Protein AF-A0A7Z9G2H7-F1 (afdb_monomer)

Radius of gyration: 21.33 Å; Cα contacts (8 Å, |Δi|>4): 552; chains: 1; bounding box: 51×28×60 Å

Nearest PDB structures (foldseek):
  6g41-assembly1_B  TM=4.519E-01  e=4.629E-08  Cafeteriavirus-dependent mavirus
  6g41-assembly1_A  TM=4.506E-01  e=2.848E-07  Cafeteriavirus-dependent mavirus
  6g41-assembly2_H  TM=4.349E-01  e=1.761E-07  Cafeteriavirus-dependent mavirus
  7sqc-assembly1_Q1  TM=2.997E-01  e=3.789E+00  Chlamydomonas reinhardtii
  4qs4-assembly1_A  TM=1.261E-01  e=4.448E+00  Escherichia coli

pLDDT: mean 92.7, std 4.23, range [74.81, 98.0]

Structure (mmCIF, N/CA/C/O backbone):
data_AF-A0A7Z9G2H7-F1
#
_entry.id   AF-A0A7Z9G2H7-F1
#
loop_
_atom_site.group_PDB
_atom_site.id
_atom_site.type_symbol
_atom_site.label_atom_id
_atom_site.label_alt_id
_atom_site.label_comp_id
_atom_site.label_asym_id
_atom_site.label_entity_id
_atom_site.label_seq_id
_atom_site.pdbx_PDB_ins_code
_atom_site.Cartn_x
_atom_site.Cartn_y
_atom_site.Cartn_z
_atom_site.occupancy
_atom_site.B_iso_or_equiv
_atom_site.auth_seq_id
_atom_site.auth_comp_id
_atom_site.auth_asym_id
_atom_site.auth_atom_id
_atom_site.pdbx_PDB_model_num
ATOM 1 N N . MET A 1 1 ? 5.950 4.905 -28.216 1.00 88.75 1 MET A N 1
ATOM 2 C CA . MET A 1 1 ? 4.837 3.992 -27.885 1.00 88.75 1 MET A CA 1
ATOM 3 C C . MET A 1 1 ? 4.475 4.142 -26.411 1.00 88.75 1 MET A C 1
ATOM 5 O O . MET A 1 1 ? 5.367 4.398 -25.611 1.00 88.75 1 MET A O 1
ATOM 9 N N . ILE A 1 2 ? 3.197 4.000 -26.052 1.00 92.31 2 ILE A N 1
ATOM 10 C CA . ILE A 1 2 ? 2.764 3.869 -24.652 1.00 92.31 2 ILE A CA 1
ATOM 11 C C . ILE A 1 2 ? 2.456 2.397 -24.381 1.00 92.31 2 ILE A C 1
ATOM 13 O O . ILE A 1 2 ? 1.722 1.778 -25.146 1.00 92.31 2 ILE A O 1
ATOM 17 N N . LEU A 1 3 ? 3.020 1.853 -23.307 1.00 91.88 3 LEU A N 1
ATOM 18 C CA . LEU A 1 3 ? 2.791 0.498 -22.824 1.00 91.88 3 LEU A CA 1
ATOM 19 C C . LEU A 1 3 ? 2.136 0.580 -21.443 1.00 91.88 3 LEU A C 1
ATOM 21 O O . LEU A 1 3 ? 2.762 1.034 -20.488 1.00 91.88 3 LEU A O 1
ATOM 25 N N . LYS A 1 4 ? 0.886 0.126 -21.328 1.00 94.62 4 LYS A N 1
ATOM 26 C CA . LYS A 1 4 ? 0.226 -0.054 -20.030 1.00 94.62 4 LYS A CA 1
ATOM 27 C C . LYS A 1 4 ? 0.344 -1.512 -19.610 1.00 94.62 4 LYS A C 1
ATOM 29 O O . LYS A 1 4 ? -0.289 -2.386 -20.198 1.00 94.62 4 LYS A O 1
ATOM 34 N N . VAL A 1 5 ? 1.147 -1.762 -18.588 1.00 93.62 5 VAL A N 1
ATOM 35 C CA . VAL A 1 5 ? 1.253 -3.067 -17.937 1.00 93.62 5 VAL A CA 1
ATOM 36 C C . VAL A 1 5 ? 0.127 -3.162 -16.923 1.00 93.62 5 VAL A C 1
ATOM 38 O O . VAL A 1 5 ? 0.042 -2.300 -16.059 1.00 93.62 5 VAL A O 1
ATOM 41 N N . SER A 1 6 ? -0.748 -4.161 -17.023 1.00 94.62 6 SER A N 1
ATOM 42 C CA . SER A 1 6 ? -1.817 -4.375 -16.042 1.00 94.62 6 SER A CA 1
ATOM 43 C C . SER A 1 6 ? -2.016 -5.857 -15.770 1.00 94.62 6 SER A C 1
ATOM 45 O O . SER A 1 6 ? -2.077 -6.660 -16.705 1.00 94.62 6 SER A O 1
ATOM 47 N N . LYS A 1 7 ? -2.077 -6.206 -14.485 1.00 93.88 7 LYS A N 1
ATOM 48 C CA . LYS A 1 7 ? -2.197 -7.576 -13.985 1.00 93.88 7 LYS A CA 1
ATOM 49 C C . LYS A 1 7 ? -3.079 -7.609 -12.743 1.00 93.88 7 LYS A C 1
ATOM 51 O O . LYS A 1 7 ? -3.224 -6.593 -12.063 1.00 93.88 7 LYS A O 1
ATOM 56 N N . SER A 1 8 ? -3.673 -8.768 -12.479 1.00 92.56 8 SER A N 1
ATOM 57 C CA . SER A 1 8 ? -4.261 -9.059 -11.171 1.00 92.56 8 SER A CA 1
ATOM 58 C C . SER A 1 8 ? -3.193 -9.571 -10.202 1.00 92.56 8 SER A C 1
ATOM 60 O O . SER A 1 8 ? -2.164 -10.080 -10.653 1.00 92.56 8 SER A O 1
ATOM 62 N N . GLY A 1 9 ? -3.435 -9.491 -8.892 1.00 88.19 9 GLY A N 1
ATOM 63 C CA . GLY A 1 9 ? -2.545 -10.113 -7.906 1.00 88.19 9 GLY A CA 1
ATOM 64 C C . GLY A 1 9 ? -2.425 -11.628 -8.082 1.00 88.19 9 GLY A C 1
ATOM 65 O O . GLY A 1 9 ? -1.342 -12.190 -7.906 1.00 88.19 9 GLY A O 1
ATOM 66 N N . ALA A 1 10 ? -3.491 -12.290 -8.543 1.00 89.94 10 ALA A N 1
ATOM 67 C CA . ALA A 1 10 ? -3.459 -13.711 -8.892 1.00 89.94 10 ALA A CA 1
ATOM 68 C C . ALA A 1 10 ? -2.432 -14.027 -9.997 1.00 89.94 10 ALA A C 1
ATOM 70 O O . ALA A 1 10 ? -1.728 -15.034 -9.918 1.00 89.94 10 ALA A O 1
ATOM 71 N N . ASP A 1 11 ? -2.291 -13.149 -10.996 1.00 89.44 11 ASP A N 1
ATOM 72 C CA . ASP A 1 11 ? -1.347 -13.338 -12.108 1.00 89.44 11 ASP A CA 1
ATOM 73 C C . ASP A 1 11 ? 0.121 -13.188 -11.682 1.00 89.44 11 ASP A C 1
ATOM 75 O O . ASP A 1 11 ? 1.031 -13.569 -12.425 1.00 89.44 11 ASP A O 1
ATOM 79 N N . THR A 1 12 ? 0.370 -12.562 -10.532 1.00 89.62 12 THR A N 1
ATOM 80 C CA . THR A 1 12 ? 1.698 -12.075 -10.137 1.00 89.62 12 THR A CA 1
ATOM 81 C C . THR A 1 12 ? 2.156 -12.591 -8.777 1.00 89.62 12 THR A C 1
ATOM 83 O O . THR A 1 12 ? 3.198 -12.165 -8.273 1.00 89.62 12 THR A O 1
ATOM 86 N N . GLY A 1 13 ? 1.422 -13.549 -8.200 1.00 88.88 13 GLY A N 1
ATOM 87 C CA . GLY A 1 13 ? 1.743 -14.151 -6.904 1.00 88.88 13 GLY A CA 1
ATOM 88 C C . GLY A 1 13 ? 1.618 -13.153 -5.755 1.00 88.88 13 GLY A C 1
ATOM 89 O O . GLY A 1 13 ? 2.484 -13.113 -4.886 1.00 88.88 13 GLY A O 1
ATOM 90 N N . PHE A 1 14 ? 0.571 -12.330 -5.800 1.00 90.50 14 PHE A N 1
ATOM 91 C CA . PHE A 1 14 ? 0.221 -11.299 -4.819 1.00 90.50 14 PHE A CA 1
ATOM 92 C C . PHE A 1 14 ? 1.197 -10.120 -4.717 1.00 90.50 14 PHE A C 1
ATOM 94 O O . PHE A 1 14 ? 1.202 -9.374 -3.739 1.00 90.50 14 PHE A O 1
ATOM 101 N N . MET A 1 15 ? 2.042 -9.939 -5.734 1.00 92.75 15 MET A N 1
ATOM 102 C CA . MET A 1 15 ? 3.052 -8.881 -5.789 1.00 92.75 15 MET A CA 1
ATOM 103 C C . MET A 1 15 ? 2.852 -8.008 -7.023 1.00 92.75 15 MET A C 1
ATOM 105 O O . MET A 1 15 ? 2.601 -8.523 -8.111 1.00 92.75 15 MET A O 1
ATOM 109 N N . CYS A 1 16 ? 3.045 -6.698 -6.898 1.00 94.44 16 CYS A N 1
ATOM 110 C CA . CYS A 1 16 ? 2.995 -5.748 -8.012 1.00 94.44 16 CYS A CA 1
ATOM 111 C C . CYS A 1 16 ? 4.258 -5.844 -8.889 1.00 94.44 16 CYS A C 1
ATOM 113 O O . CYS A 1 16 ? 5.024 -4.890 -9.029 1.00 94.44 16 CYS A O 1
ATOM 115 N N . ARG A 1 17 ? 4.513 -7.026 -9.462 1.00 95.31 17 ARG A N 1
ATOM 116 C CA . ARG A 1 17 ? 5.619 -7.284 -10.387 1.00 95.31 17 ARG A CA 1
ATOM 117 C C . ARG A 1 17 ? 5.197 -8.173 -11.535 1.00 95.31 17 ARG A C 1
ATOM 119 O O . ARG A 1 17 ? 4.405 -9.096 -11.375 1.00 95.31 17 ARG A O 1
ATOM 126 N N . THR A 1 18 ? 5.765 -7.949 -12.706 1.00 95.62 18 THR A N 1
ATOM 127 C CA . THR A 1 18 ? 5.544 -8.836 -13.843 1.00 95.62 18 THR A CA 1
ATOM 128 C C . THR A 1 18 ? 6.657 -8.704 -14.869 1.00 95.62 18 THR A C 1
ATOM 130 O O . THR A 1 18 ? 7.565 -7.887 -14.747 1.00 95.62 18 THR A O 1
ATOM 133 N N . THR A 1 19 ? 6.597 -9.549 -15.886 1.00 94.31 19 THR A N 1
ATOM 134 C CA . THR A 1 19 ? 7.512 -9.532 -17.022 1.00 94.31 19 THR A CA 1
ATOM 135 C C . THR A 1 19 ? 6.732 -9.111 -18.256 1.00 94.31 19 THR A C 1
ATOM 137 O O . THR A 1 19 ? 5.647 -9.642 -18.499 1.00 94.31 19 THR A O 1
ATOM 140 N N . VAL A 1 20 ? 7.264 -8.165 -19.029 1.00 93.00 20 VAL A N 1
ATOM 141 C CA . VAL A 1 20 ? 6.603 -7.667 -20.240 1.00 93.00 20 VAL A CA 1
ATOM 142 C C . VAL A 1 20 ? 7.541 -7.686 -21.442 1.00 93.00 20 VAL A C 1
ATOM 144 O O . VAL A 1 20 ? 8.705 -7.297 -21.319 1.00 93.00 20 VAL A O 1
ATOM 147 N N . PRO A 1 21 ? 7.059 -8.137 -22.613 1.00 92.12 21 PRO A N 1
ATOM 148 C CA . PRO A 1 21 ? 7.808 -7.999 -23.849 1.00 92.12 21 PRO A CA 1
ATOM 149 C C . PRO A 1 21 ? 7.860 -6.525 -24.257 1.00 92.12 21 PRO A C 1
ATOM 151 O O . PRO A 1 21 ? 6.887 -5.784 -24.088 1.00 92.12 21 PRO A O 1
ATOM 154 N N . VAL A 1 22 ? 8.986 -6.114 -24.831 1.00 91.12 22 VAL A N 1
ATOM 155 C CA . VAL A 1 22 ? 9.150 -4.787 -25.436 1.00 91.12 22 VAL A CA 1
ATOM 156 C C . VAL A 1 22 ? 9.472 -4.939 -26.923 1.00 91.12 22 VAL A C 1
ATOM 158 O O . VAL A 1 22 ? 10.084 -5.936 -27.313 1.00 91.12 22 VAL A O 1
ATOM 161 N N . PRO A 1 23 ? 9.048 -3.998 -27.785 1.00 88.06 23 PRO A N 1
ATOM 162 C CA . PRO A 1 23 ? 9.372 -4.054 -29.203 1.00 88.06 23 PRO A CA 1
ATOM 163 C C . PRO A 1 23 ? 10.881 -4.115 -29.438 1.00 88.06 23 PRO A C 1
ATOM 165 O O . PRO A 1 23 ? 11.656 -3.423 -28.773 1.00 88.06 23 PRO A O 1
ATOM 168 N N . PHE A 1 24 ? 11.292 -4.913 -30.421 1.00 84.75 24 PHE A N 1
ATOM 169 C CA . PHE A 1 24 ? 12.687 -4.967 -30.838 1.00 84.75 24 PHE A CA 1
ATOM 170 C C . PHE A 1 24 ? 13.182 -3.580 -31.272 1.00 84.75 24 PHE A C 1
ATOM 172 O O . PHE A 1 24 ? 12.466 -2.851 -31.959 1.00 84.75 24 PHE A O 1
ATOM 179 N N . GLY A 1 25 ? 14.407 -3.231 -30.876 1.00 83.88 25 GLY A N 1
ATOM 180 C CA . GLY A 1 25 ? 15.004 -1.927 -31.174 1.00 83.88 25 GLY A CA 1
ATOM 181 C C . GLY A 1 25 ? 14.495 -0.780 -30.299 1.00 83.88 25 GLY A C 1
ATOM 182 O O . GLY A 1 25 ? 14.774 0.372 -30.610 1.00 83.88 25 GLY A O 1
ATOM 183 N N . SER A 1 26 ? 13.770 -1.068 -29.210 1.00 91.31 26 SER A N 1
ATOM 184 C CA . SER A 1 26 ? 13.424 -0.040 -28.224 1.00 91.31 26 SER A CA 1
ATOM 185 C C . SER A 1 26 ? 14.696 0.643 -27.700 1.00 91.31 26 SER A C 1
ATOM 187 O O . SER A 1 26 ? 15.642 -0.030 -27.298 1.00 91.31 26 SER A O 1
ATOM 189 N N . LEU A 1 27 ? 14.709 1.975 -27.674 1.00 91.69 27 LEU A N 1
ATOM 190 C CA . LEU A 1 27 ? 15.827 2.806 -27.218 1.00 91.69 27 LEU A CA 1
ATOM 191 C C . LEU A 1 27 ? 15.831 3.044 -25.710 1.00 91.69 27 LEU A C 1
ATOM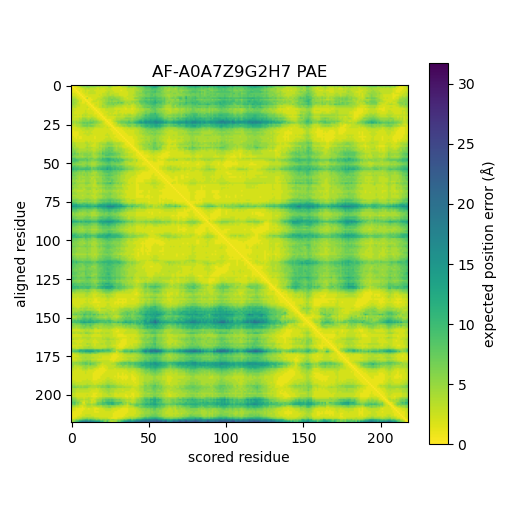 193 O O . LEU A 1 27 ? 16.854 3.442 -25.158 1.00 91.69 27 LEU A O 1
ATOM 197 N N . GLY A 1 28 ? 14.690 2.881 -25.044 1.00 93.25 28 GLY A N 1
ATOM 198 C CA . GLY A 1 28 ? 14.583 3.186 -23.624 1.00 93.25 28 GLY A CA 1
ATOM 199 C C . GLY A 1 28 ? 13.161 3.215 -23.093 1.00 93.25 28 GLY A C 1
ATOM 200 O O . GLY A 1 28 ? 12.189 2.965 -23.816 1.00 93.25 28 GLY A O 1
ATOM 201 N N . VAL A 1 29 ? 13.060 3.558 -21.814 1.00 94.94 29 VAL A N 1
ATOM 202 C CA . VAL A 1 29 ? 11.826 3.555 -21.030 1.00 94.94 29 VAL A CA 1
ATOM 203 C C . VAL A 1 29 ? 11.714 4.818 -20.178 1.00 94.94 29 VAL A C 1
ATOM 205 O O . VAL A 1 29 ? 12.706 5.393 -19.739 1.00 94.94 29 VAL A O 1
ATOM 208 N N . GLN A 1 30 ? 10.483 5.257 -19.947 1.00 95.38 30 GLN A N 1
ATOM 209 C CA . GLN A 1 30 ? 10.142 6.347 -19.037 1.00 95.38 30 GLN A CA 1
ATOM 210 C C . GLN A 1 30 ? 8.885 5.966 -18.257 1.00 95.38 30 GLN A C 1
ATOM 212 O O . GLN A 1 30 ? 7.898 5.524 -18.859 1.00 95.38 30 GLN A O 1
ATOM 217 N N . LEU A 1 31 ? 8.900 6.171 -16.938 1.00 96.81 31 LEU A N 1
ATOM 218 C CA . LEU A 1 31 ? 7.704 6.031 -16.113 1.00 96.81 31 LEU A CA 1
ATOM 219 C C . LEU A 1 31 ? 6.759 7.213 -16.350 1.00 96.81 31 LEU A C 1
ATOM 221 O O . LEU A 1 31 ? 7.159 8.378 -16.267 1.00 96.81 31 LEU A O 1
ATOM 225 N N . LEU A 1 32 ? 5.489 6.909 -16.625 1.00 96.94 32 LEU A N 1
ATOM 226 C CA . LEU A 1 32 ? 4.432 7.914 -16.731 1.00 96.94 32 LEU A CA 1
ATOM 227 C C . LEU A 1 32 ? 3.541 7.926 -15.493 1.00 96.94 32 LEU A C 1
ATOM 229 O O . LEU A 1 32 ? 3.304 8.992 -14.928 1.00 96.94 32 LEU A O 1
ATOM 233 N N . SER A 1 33 ? 3.038 6.764 -15.077 1.00 97.50 33 SER A N 1
ATOM 234 C CA . SER A 1 33 ? 2.122 6.658 -13.940 1.00 97.50 33 SER A CA 1
ATOM 235 C C . SER A 1 33 ? 2.031 5.245 -13.380 1.00 97.50 33 SER A C 1
ATOM 237 O O . SER A 1 33 ? 2.376 4.272 -14.057 1.00 97.50 33 SER A O 1
ATOM 239 N N . ILE A 1 34 ? 1.492 5.145 -12.166 1.00 97.88 34 ILE A N 1
ATOM 240 C CA . ILE A 1 34 ? 1.039 3.890 -11.565 1.00 97.88 34 ILE A CA 1
ATOM 241 C C . ILE A 1 34 ? -0.422 4.006 -11.121 1.00 97.88 34 ILE A C 1
ATOM 243 O O . ILE A 1 34 ? -0.929 5.102 -10.862 1.00 97.88 34 ILE A O 1
ATOM 247 N N . ASP A 1 35 ? -1.079 2.859 -11.022 1.00 97.19 35 ASP A N 1
ATOM 248 C CA . ASP A 1 35 ? -2.395 2.691 -10.408 1.00 97.19 35 ASP A CA 1
ATOM 249 C C . ASP A 1 35 ? -2.392 1.356 -9.659 1.00 97.19 35 ASP A C 1
ATOM 251 O O . ASP A 1 35 ? -2.501 0.296 -10.276 1.00 97.19 35 ASP A O 1
ATOM 255 N N . LEU A 1 36 ? -2.151 1.416 -8.352 1.00 95.81 36 LEU A N 1
ATOM 256 C CA . LEU A 1 36 ? -2.112 0.288 -7.424 1.00 95.81 36 LEU A CA 1
ATOM 257 C C . LEU A 1 36 ? -3.369 0.296 -6.539 1.00 95.81 36 LEU A C 1
ATOM 259 O O . LEU A 1 36 ? -3.971 1.361 -6.344 1.00 95.81 36 LEU A O 1
ATOM 263 N N . PRO A 1 37 ? -3.764 -0.846 -5.955 1.00 93.25 37 PRO A N 1
ATOM 264 C CA . PRO A 1 37 ? -4.808 -0.846 -4.937 1.00 93.25 37 PRO A CA 1
ATOM 265 C C . PRO A 1 37 ? -4.363 -0.049 -3.692 1.00 93.25 37 PRO A C 1
ATOM 267 O O . PRO A 1 37 ? -3.174 0.190 -3.471 1.00 93.25 37 PRO A O 1
ATOM 270 N N . SER A 1 38 ? -5.317 0.435 -2.892 1.00 88.75 38 SER A N 1
ATOM 271 C CA . SER A 1 38 ? -5.028 1.273 -1.710 1.00 88.75 38 SER A CA 1
ATOM 272 C C . SER A 1 38 ? -4.232 0.534 -0.634 1.00 88.75 38 SER A C 1
ATOM 274 O O . SER A 1 38 ? -3.483 1.170 0.102 1.00 88.75 38 SER A O 1
ATOM 276 N N . ASN A 1 39 ? -4.362 -0.791 -0.594 1.00 89.94 39 ASN A N 1
ATOM 277 C CA . ASN A 1 39 ? -3.690 -1.722 0.310 1.00 89.94 39 ASN A CA 1
ATOM 278 C C . ASN A 1 39 ? -2.347 -2.254 -0.235 1.00 89.94 39 ASN A C 1
ATOM 280 O O . ASN A 1 39 ? -1.806 -3.232 0.280 1.00 89.94 39 ASN A O 1
ATOM 284 N N . ALA A 1 40 ? -1.801 -1.641 -1.294 1.00 92.81 40 ALA A N 1
ATOM 285 C CA . ALA A 1 40 ? -0.569 -2.110 -1.930 1.00 92.81 40 ALA A CA 1
ATOM 286 C C . ALA A 1 40 ? 0.697 -1.903 -1.080 1.00 92.81 40 ALA A C 1
ATOM 288 O O . ALA A 1 40 ? 1.740 -2.483 -1.379 1.00 92.81 40 ALA A O 1
ATOM 289 N N . GLY A 1 41 ? 0.636 -1.041 -0.066 1.00 91.50 41 GLY A N 1
ATOM 290 C CA . GLY A 1 41 ? 1.731 -0.773 0.864 1.00 91.50 41 GLY A CA 1
ATOM 291 C C . GLY A 1 41 ? 1.357 -1.123 2.301 1.00 91.50 41 GLY A C 1
ATOM 292 O O . GLY A 1 41 ? 0.256 -1.577 2.581 1.00 91.50 41 GLY A O 1
ATOM 293 N N . THR A 1 42 ? 2.271 -0.883 3.240 1.00 90.69 42 THR A N 1
ATOM 294 C CA . THR A 1 42 ? 1.955 -0.962 4.675 1.00 90.69 42 THR A CA 1
ATOM 295 C C . THR A 1 42 ? 1.260 0.317 5.139 1.00 90.69 42 THR A C 1
ATOM 297 O O . THR A 1 42 ? 1.723 1.407 4.806 1.00 90.69 42 THR A O 1
ATOM 300 N N . TYR A 1 43 ? 0.217 0.203 5.967 1.00 91.50 43 TYR A N 1
ATOM 301 C CA . TYR A 1 43 ? -0.466 1.356 6.563 1.00 91.50 43 TYR A CA 1
ATOM 302 C C . TYR A 1 43 ? -0.386 1.387 8.092 1.00 91.50 43 TYR A C 1
ATOM 304 O O . TYR A 1 43 ? 0.104 2.364 8.659 1.00 91.50 43 TYR A O 1
ATOM 312 N N . SER A 1 44 ? -0.809 0.323 8.777 1.00 92.06 44 SER A N 1
ATOM 313 C CA . SER A 1 44 ? -0.723 0.236 10.241 1.00 92.06 44 SER A CA 1
ATOM 314 C C . SER A 1 44 ? 0.186 -0.911 10.680 1.00 92.06 44 SER A C 1
ATOM 316 O O . SER A 1 44 ? 0.243 -1.943 10.003 1.00 92.06 44 SER A O 1
ATOM 318 N N . PRO A 1 45 ? 0.887 -0.781 11.821 1.00 91.69 45 PRO A N 1
ATOM 319 C CA . PRO A 1 45 ? 1.568 -1.918 12.424 1.00 91.69 45 PRO A CA 1
ATOM 320 C C . PRO A 1 45 ? 0.545 -2.937 12.950 1.00 91.69 45 PRO A C 1
ATOM 322 O O . PRO A 1 45 ? -0.661 -2.680 12.984 1.00 91.69 45 PRO A O 1
ATOM 325 N N . ALA A 1 46 ? 1.040 -4.097 13.380 1.00 94.50 46 ALA A N 1
ATOM 326 C CA . ALA A 1 46 ? 0.246 -5.005 14.193 1.00 94.50 46 ALA A CA 1
ATOM 327 C C . ALA A 1 46 ? 0.139 -4.465 15.628 1.00 94.50 46 ALA A C 1
ATOM 329 O O . ALA A 1 46 ? 1.111 -3.943 16.173 1.00 94.50 46 ALA A O 1
ATOM 330 N N . PHE A 1 47 ? -1.021 -4.652 16.248 1.00 96.12 47 PHE A N 1
ATOM 331 C CA . PHE A 1 47 ? -1.296 -4.286 17.632 1.00 96.12 47 PHE A CA 1
ATOM 332 C C . PHE A 1 47 ? -1.614 -5.551 18.434 1.00 96.12 47 PHE A C 1
ATOM 334 O O . PHE A 1 47 ? -2.643 -6.205 18.239 1.00 96.12 47 PHE A O 1
ATOM 341 N N . SER A 1 48 ? -0.724 -5.912 19.352 1.00 94.81 48 SER A N 1
ATOM 342 C CA . SER A 1 48 ? -0.925 -7.024 20.282 1.00 94.81 48 SER A CA 1
ATOM 343 C C . SER A 1 48 ? -1.929 -6.646 21.372 1.00 94.81 48 SER A C 1
ATOM 345 O O . SER A 1 48 ? -1.776 -5.610 22.013 1.00 94.81 48 SER A O 1
ATOM 347 N N . GLY A 1 49 ? -2.949 -7.486 21.587 1.00 93.56 49 GLY A N 1
ATOM 348 C CA . GLY A 1 49 ? -3.995 -7.239 22.590 1.00 93.56 49 GLY A CA 1
ATOM 349 C C . GLY A 1 49 ? -4.697 -5.890 22.422 1.00 93.56 49 GLY A C 1
ATOM 350 O O . GLY A 1 49 ? -4.964 -5.202 23.402 1.00 93.56 49 GLY A O 1
ATOM 351 N N . ALA A 1 50 ? -4.929 -5.500 21.170 1.00 96.06 50 ALA A N 1
ATOM 352 C CA . ALA A 1 50 ? -5.376 -4.174 20.770 1.00 96.06 50 ALA A CA 1
ATOM 353 C C . ALA A 1 50 ? -6.742 -3.785 21.341 1.00 96.06 50 ALA A C 1
ATOM 355 O O . ALA A 1 50 ? -6.956 -2.625 21.683 1.00 96.06 50 ALA A O 1
ATOM 356 N N . VAL A 1 51 ? -7.658 -4.750 21.419 1.00 97.06 51 VAL A N 1
ATOM 357 C CA . VAL A 1 51 ? -9.043 -4.546 21.848 1.00 97.06 51 VAL A CA 1
ATOM 358 C C . VAL A 1 51 ? -9.400 -5.637 22.842 1.00 97.06 51 VAL A C 1
ATOM 360 O O . VAL A 1 51 ? -9.297 -6.821 22.531 1.00 97.06 51 VAL A O 1
ATOM 363 N N . THR A 1 52 ? -9.840 -5.248 24.034 1.00 97.38 52 THR A N 1
ATOM 364 C CA . THR A 1 52 ? -10.441 -6.158 25.010 1.00 97.38 52 THR A CA 1
ATOM 365 C C . THR A 1 52 ? -11.926 -5.859 25.127 1.00 97.38 52 THR A C 1
ATOM 367 O O . THR A 1 52 ? -12.296 -4.747 25.497 1.00 97.38 52 THR A O 1
ATOM 370 N N . ALA A 1 53 ? -12.773 -6.842 24.834 1.00 96.19 53 ALA A N 1
ATOM 371 C CA . ALA A 1 53 ? -14.226 -6.725 24.915 1.00 96.19 53 ALA A CA 1
ATOM 372 C C . ALA A 1 53 ? -14.821 -8.024 25.467 1.00 96.19 53 ALA A C 1
ATOM 374 O O . ALA A 1 53 ? -14.456 -9.122 25.042 1.00 96.19 53 ALA A O 1
ATOM 375 N N . ASN A 1 54 ? -15.710 -7.909 26.457 1.00 94.69 54 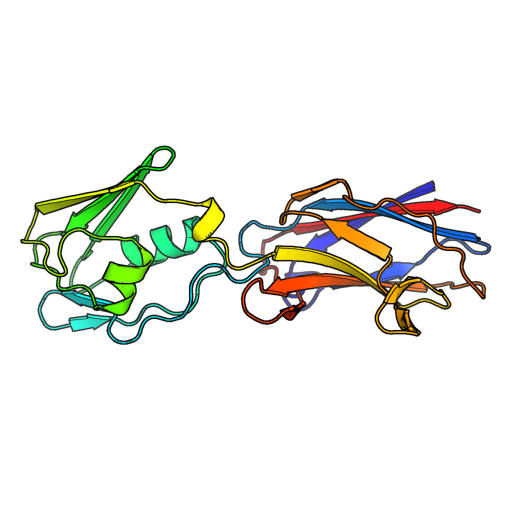ASN A N 1
ATOM 376 C CA . ASN A 1 54 ? -16.330 -9.059 27.129 1.00 94.69 54 ASN A CA 1
ATOM 377 C C . ASN A 1 54 ? -15.319 -10.136 27.599 1.00 94.69 54 ASN A C 1
ATOM 379 O O . ASN A 1 54 ? -15.539 -11.334 27.436 1.00 94.69 54 ASN A O 1
ATOM 383 N N . GLY A 1 55 ? -14.158 -9.710 28.109 1.00 92.06 55 GLY A N 1
ATOM 384 C CA . GLY A 1 55 ? -13.079 -10.607 28.546 1.00 92.06 55 GLY A CA 1
ATOM 385 C C . GLY A 1 55 ? -12.254 -11.255 27.423 1.00 92.06 55 GLY A C 1
ATOM 386 O O . GLY A 1 55 ? -11.263 -11.916 27.722 1.00 92.06 55 GLY A O 1
ATOM 387 N N . ASN A 1 56 ? -12.606 -11.044 26.151 1.00 95.19 56 ASN A N 1
ATOM 388 C CA . ASN A 1 56 ? -11.820 -11.498 25.005 1.00 95.19 56 ASN A CA 1
ATOM 389 C C . ASN A 1 56 ? -10.794 -10.440 24.628 1.00 95.19 56 ASN A C 1
ATOM 391 O O . ASN A 1 56 ? -11.138 -9.269 24.490 1.00 95.19 56 ASN A O 1
ATOM 395 N N . VAL A 1 57 ? -9.554 -10.870 24.424 1.00 96.06 57 VAL A N 1
ATOM 396 C CA . VAL A 1 57 ? -8.444 -10.011 24.012 1.00 96.06 57 VAL A CA 1
ATOM 397 C C . VAL A 1 57 ? -8.135 -10.297 22.548 1.00 96.06 57 VAL A C 1
ATOM 399 O O . VAL A 1 57 ? -7.737 -11.406 22.196 1.00 96.06 57 VAL A O 1
ATOM 402 N N . VAL A 1 58 ? -8.317 -9.295 21.696 1.00 96.50 58 VAL A N 1
ATOM 403 C CA . VAL A 1 58 ? -8.181 -9.398 20.243 1.00 96.50 58 VAL A CA 1
ATOM 404 C C . VAL A 1 58 ? -6.950 -8.624 19.793 1.00 96.50 58 VAL A C 1
ATOM 406 O O . VAL A 1 58 ? -6.775 -7.449 20.117 1.00 96.50 58 VAL A O 1
ATOM 409 N N . ALA A 1 59 ? -6.082 -9.293 19.039 1.00 96.69 59 ALA A N 1
ATOM 410 C CA . ALA A 1 59 ? -4.983 -8.650 18.334 1.00 96.69 59 ALA A CA 1
ATOM 411 C C . ALA A 1 59 ? -5.449 -8.161 16.955 1.00 96.69 59 ALA A C 1
ATOM 413 O O . ALA A 1 59 ? -6.287 -8.794 16.307 1.00 96.69 59 ALA A O 1
ATOM 414 N N . ILE A 1 60 ? -4.871 -7.054 16.497 1.00 96.25 60 ILE A N 1
ATOM 415 C CA . ILE A 1 60 ? -5.078 -6.530 15.145 1.00 96.25 60 ILE A CA 1
ATOM 416 C C . ILE A 1 60 ? -3.783 -6.782 14.364 1.00 96.25 60 ILE A C 1
ATOM 418 O O . ILE A 1 60 ? -2.729 -6.306 14.793 1.00 96.25 60 ILE A O 1
ATOM 422 N N . PRO A 1 61 ? -3.800 -7.544 13.257 1.00 94.62 61 PRO A N 1
ATOM 423 C CA . PRO A 1 61 ? -2.627 -7.702 12.410 1.00 94.62 61 PRO A CA 1
ATOM 424 C C . PRO A 1 61 ? -2.325 -6.391 11.674 1.00 94.62 61 PRO A C 1
ATOM 426 O O . PRO A 1 61 ? -3.165 -5.495 11.614 1.00 94.62 61 PRO A O 1
ATOM 429 N N . ALA A 1 62 ? -1.125 -6.281 11.107 1.00 91.81 62 ALA A N 1
ATOM 430 C CA . ALA A 1 62 ? -0.773 -5.140 10.268 1.00 91.81 62 ALA A CA 1
ATOM 431 C C . ALA A 1 62 ? -1.752 -5.010 9.090 1.00 91.81 62 ALA A C 1
ATOM 433 O O . ALA A 1 62 ? -2.149 -6.020 8.509 1.00 91.81 62 ALA A O 1
ATOM 434 N N . GLN A 1 63 ? -2.122 -3.776 8.748 1.00 93.19 63 GLN A N 1
ATOM 435 C CA . GLN A 1 63 ? -3.102 -3.479 7.698 1.00 93.19 63 GLN A CA 1
ATOM 436 C C . GLN A 1 63 ? -2.454 -2.719 6.544 1.00 93.19 63 GLN A C 1
ATOM 438 O O . GLN A 1 63 ? -1.509 -1.946 6.750 1.00 93.19 63 GLN A O 1
ATOM 443 N N . GLY A 1 64 ? -2.969 -2.943 5.333 1.00 89.50 64 GLY A N 1
ATOM 444 C CA . GLY A 1 64 ? -2.470 -2.324 4.104 1.00 89.50 64 GLY A CA 1
ATOM 445 C C . GLY A 1 64 ? -3.062 -0.943 3.819 1.00 89.50 64 GLY A C 1
ATOM 446 O O . GLY A 1 64 ? -2.444 -0.139 3.123 1.00 89.50 64 GLY A O 1
ATOM 447 N N . SER A 1 65 ? -4.230 -0.633 4.384 1.00 90.38 65 SER A N 1
ATOM 448 C CA . SER A 1 65 ? -4.908 0.656 4.226 1.00 90.38 65 SER A CA 1
ATOM 449 C C . SER A 1 65 ? -5.698 1.059 5.479 1.00 90.38 65 SER A C 1
ATOM 451 O O . SER A 1 65 ? -5.849 0.274 6.419 1.00 90.38 65 SER A O 1
ATOM 453 N N . LEU A 1 66 ? -6.182 2.308 5.513 1.00 91.56 66 LEU A N 1
ATOM 454 C CA . LEU A 1 66 ? -7.076 2.771 6.580 1.00 91.56 66 LEU A CA 1
ATOM 455 C C . LEU A 1 66 ? -8.426 2.059 6.492 1.00 91.56 66 LEU A C 1
ATOM 457 O O . LEU A 1 66 ? -9.014 1.726 7.515 1.00 91.56 66 LEU A O 1
ATOM 461 N N . GLU A 1 67 ? -8.893 1.831 5.271 1.00 91.25 67 GLU A N 1
ATOM 462 C CA . GLU A 1 67 ? -10.137 1.142 4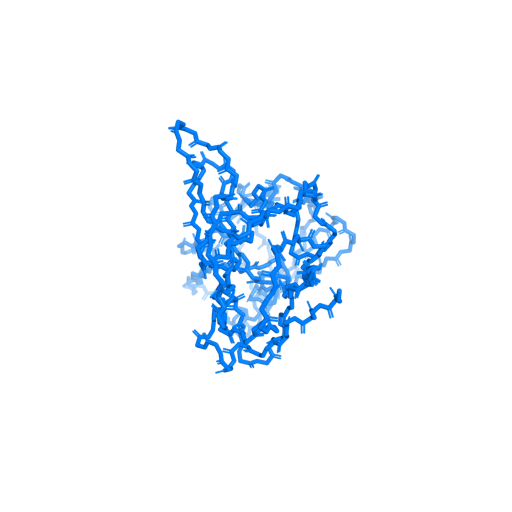.972 1.00 91.25 67 GLU A CA 1
ATOM 463 C C . GLU A 1 67 ? -10.089 -0.307 5.482 1.00 91.25 67 GLU A C 1
ATOM 465 O O . GLU A 1 67 ? -10.967 -0.690 6.249 1.00 91.25 67 GLU A O 1
ATOM 470 N N . ASP A 1 68 ? -9.011 -1.055 5.208 1.00 92.25 68 ASP A N 1
ATOM 471 C CA . ASP A 1 68 ? -8.841 -2.419 5.745 1.00 92.25 68 ASP A CA 1
ATOM 472 C C . ASP A 1 68 ? -8.801 -2.429 7.279 1.00 92.25 68 ASP A C 1
ATOM 474 O O . ASP A 1 68 ? -9.364 -3.314 7.921 1.00 92.25 68 ASP A O 1
ATOM 478 N N . LEU A 1 69 ? -8.152 -1.430 7.892 1.00 94.62 69 LEU A N 1
ATOM 479 C CA . LEU A 1 69 ? -8.102 -1.301 9.348 1.00 94.62 69 LEU A CA 1
ATOM 480 C C . LEU A 1 69 ? -9.486 -1.034 9.947 1.00 94.62 69 LEU A C 1
ATOM 482 O O . LEU A 1 69 ? -9.834 -1.630 10.967 1.00 94.62 69 LEU A O 1
ATOM 486 N N . ILE A 1 70 ? -10.278 -0.161 9.326 1.00 95.44 70 ILE A N 1
ATOM 487 C CA . ILE A 1 70 ? -11.657 0.120 9.738 1.00 95.44 70 ILE A CA 1
ATOM 488 C C . ILE A 1 70 ? -12.529 -1.124 9.564 1.00 95.44 70 ILE A C 1
ATOM 490 O O . ILE A 1 70 ? -13.282 -1.468 10.476 1.00 95.44 70 ILE A O 1
ATOM 494 N N . ASP A 1 71 ? -12.413 -1.821 8.436 1.00 95.25 71 ASP A N 1
ATOM 495 C CA . ASP A 1 71 ? -13.159 -3.050 8.168 1.00 95.25 71 ASP A CA 1
ATOM 496 C C . ASP A 1 71 ? -12.790 -4.151 9.167 1.00 95.25 71 ASP A C 1
ATOM 498 O O . ASP A 1 71 ? -13.678 -4.803 9.722 1.00 95.25 71 ASP A O 1
ATOM 502 N N . TYR A 1 72 ? -11.501 -4.300 9.490 1.00 95.94 72 TYR A N 1
ATOM 503 C CA . TYR A 1 72 ? -11.042 -5.243 10.508 1.00 95.94 72 TYR A CA 1
ATOM 504 C C . TYR A 1 72 ? -11.628 -4.910 11.881 1.00 95.94 72 TYR A C 1
ATOM 506 O O . TYR A 1 72 ? -12.175 -5.793 12.538 1.00 95.94 72 TYR A O 1
ATOM 514 N N . LEU A 1 73 ? -11.562 -3.642 12.311 1.00 96.56 73 LEU A N 1
ATOM 515 C CA . LEU A 1 73 ? -12.143 -3.191 13.581 1.00 96.56 73 LEU A CA 1
ATOM 516 C C . LEU A 1 73 ? -13.653 -3.461 13.643 1.00 96.56 73 LEU A C 1
ATOM 518 O O . LEU A 1 73 ? -14.151 -3.951 14.656 1.00 96.56 73 LEU A O 1
ATOM 522 N N . ASN A 1 74 ? -14.371 -3.192 12.552 1.00 97.00 74 ASN A N 1
ATOM 523 C CA . ASN A 1 74 ? -15.802 -3.471 12.420 1.00 97.00 74 ASN A CA 1
ATOM 524 C C . ASN A 1 74 ? -16.135 -4.970 12.429 1.00 97.00 74 ASN A C 1
ATOM 526 O O . ASN A 1 74 ? -17.252 -5.344 12.792 1.00 97.00 74 ASN A O 1
ATOM 530 N N . GLY A 1 75 ? -15.182 -5.814 12.035 1.00 95.81 75 GLY A N 1
ATOM 531 C CA . GLY A 1 75 ? -15.286 -7.269 12.047 1.00 95.81 75 GLY A CA 1
ATOM 532 C C . GLY A 1 75 ? -14.902 -7.929 13.374 1.00 95.81 75 GLY A C 1
ATOM 533 O O . GLY A 1 75 ? -15.035 -9.147 13.480 1.00 95.81 75 GLY A O 1
ATOM 534 N N . ILE A 1 76 ? -14.437 -7.176 14.382 1.00 94.88 76 ILE A N 1
ATOM 535 C CA . ILE A 1 76 ? -14.075 -7.750 15.685 1.00 94.88 76 ILE A CA 1
ATOM 536 C C . ILE A 1 76 ? -15.328 -8.303 16.370 1.00 94.88 76 ILE A C 1
ATOM 538 O O . ILE A 1 76 ? -16.202 -7.557 16.820 1.00 94.88 76 ILE A O 1
ATOM 542 N N . ASP A 1 77 ? -15.369 -9.627 16.483 1.00 92.69 77 ASP A N 1
ATOM 543 C CA . ASP A 1 77 ? -16.405 -10.378 17.179 1.00 92.69 77 ASP A CA 1
ATOM 544 C C . ASP A 1 77 ? -15.896 -10.825 18.556 1.00 92.69 77 ASP A C 1
ATOM 546 O O . ASP A 1 77 ? -14.875 -11.510 18.665 1.00 92.69 77 ASP A O 1
ATOM 550 N N . ALA A 1 78 ? -16.583 -10.396 19.616 1.00 85.69 78 ALA A N 1
ATOM 551 C CA . ALA A 1 78 ? -16.183 -10.655 20.993 1.00 85.69 78 ALA A CA 1
ATOM 552 C C . ALA A 1 78 ? -17.384 -10.803 21.938 1.00 85.69 78 ALA A C 1
ATOM 554 O O . ALA A 1 78 ? -17.643 -9.948 22.790 1.00 85.69 78 ALA A O 1
ATOM 555 N N . PRO A 1 79 ? -17.949 -12.016 21.987 1.00 84.06 79 PRO A N 1
ATOM 556 C CA . PRO A 1 79 ? -19.136 -12.429 21.216 1.00 84.06 79 PRO A CA 1
ATOM 557 C C . PRO A 1 79 ? -20.103 -11.296 20.848 1.00 84.06 79 PRO A C 1
ATOM 559 O O . PRO A 1 79 ? -20.483 -10.507 21.700 1.00 84.06 79 PRO A O 1
ATOM 562 N N . ASN A 1 80 ? -20.613 -11.305 19.621 1.00 88.12 80 ASN A N 1
ATOM 563 C CA . ASN A 1 80 ? -21.214 -10.163 18.930 1.00 88.12 80 ASN A CA 1
ATOM 564 C C . ASN A 1 80 ? -20.177 -9.090 18.572 1.00 88.12 80 ASN A C 1
ATOM 566 O O . ASN A 1 80 ? -19.102 -8.976 19.164 1.00 88.12 80 ASN A O 1
ATOM 570 N N . ARG A 1 81 ? -20.546 -8.254 17.601 1.00 93.50 81 ARG A N 1
ATOM 571 C CA . ARG A 1 81 ? -19.723 -7.143 17.122 1.00 93.50 81 ARG A CA 1
ATOM 572 C C . ARG A 1 81 ? -19.337 -6.203 18.268 1.00 93.50 81 ARG A C 1
ATOM 574 O O . ARG A 1 81 ? -20.206 -5.612 18.912 1.00 93.50 81 ARG A O 1
ATOM 581 N N . ALA A 1 82 ? -18.033 -6.061 18.494 1.00 95.38 82 ALA A N 1
ATOM 582 C CA . ALA A 1 82 ? -17.482 -5.260 19.582 1.00 95.38 82 ALA A CA 1
ATOM 583 C C . ALA A 1 82 ? -17.491 -3.759 19.271 1.00 95.38 82 ALA A C 1
ATOM 585 O O . ALA A 1 82 ? -17.705 -2.952 20.174 1.00 95.38 82 ALA A O 1
ATOM 586 N N . LEU A 1 83 ? -17.254 -3.398 18.005 1.00 97.12 83 LEU A N 1
ATOM 587 C CA . LEU A 1 83 ? -17.052 -2.021 17.566 1.00 97.12 83 LEU A CA 1
ATOM 588 C C . LEU A 1 83 ? -17.867 -1.682 16.314 1.00 97.12 83 LEU A C 1
ATOM 590 O O . LEU A 1 83 ? -18.019 -2.491 15.394 1.00 97.12 83 LEU A O 1
ATOM 594 N N . PHE A 1 84 ? -18.332 -0.441 16.267 1.00 97.25 84 PHE A N 1
ATOM 595 C CA . PHE A 1 84 ? -18.889 0.215 15.093 1.00 97.25 84 PHE A CA 1
ATOM 596 C C . PHE A 1 84 ? -18.012 1.425 14.791 1.00 97.25 84 PHE A C 1
ATOM 598 O O . PHE A 1 84 ? -17.972 2.374 15.567 1.00 97.25 84 PHE A O 1
ATOM 605 N N . VAL A 1 85 ? -17.268 1.349 13.696 1.00 97.50 85 VAL A N 1
ATOM 606 C CA . VAL A 1 85 ? -16.273 2.337 13.298 1.00 97.50 85 VAL A CA 1
ATOM 607 C C . VAL A 1 85 ? -16.721 2.992 12.005 1.00 97.50 85 VAL A C 1
ATOM 609 O O . VAL A 1 85 ? -16.921 2.307 10.997 1.00 97.50 85 VAL A O 1
ATOM 612 N N . TYR A 1 86 ? -16.854 4.311 12.041 1.00 96.25 86 TYR A N 1
ATOM 613 C CA . TYR A 1 86 ? -17.271 5.137 10.917 1.00 96.25 86 TYR A CA 1
ATOM 614 C C . TYR A 1 86 ? -16.197 6.182 10.636 1.00 96.25 86 TYR A C 1
ATOM 616 O O . TYR A 1 86 ? -15.663 6.801 11.552 1.00 96.25 86 TYR A O 1
ATOM 624 N N . LEU A 1 87 ? -15.884 6.381 9.358 1.00 94.00 87 LEU A N 1
ATOM 625 C CA . LEU A 1 87 ? -14.988 7.440 8.911 1.00 94.00 87 LEU A CA 1
ATOM 626 C C . LEU A 1 87 ? -15.781 8.431 8.065 1.00 94.00 87 LEU A C 1
ATOM 628 O O . LEU A 1 87 ? -16.343 8.060 7.032 1.00 94.00 87 LEU A O 1
ATOM 632 N N . HIS A 1 88 ? -15.794 9.690 8.490 1.00 91.62 88 HIS A N 1
ATOM 633 C CA . HIS A 1 88 ? -16.343 10.803 7.729 1.00 91.62 88 HIS A CA 1
ATOM 634 C C . HIS A 1 88 ? -15.256 11.860 7.529 1.00 91.62 88 HIS A C 1
ATOM 636 O O . HIS A 1 88 ? -14.806 12.490 8.481 1.00 91.62 88 HIS A O 1
ATOM 642 N N . ASP A 1 89 ? -14.796 12.026 6.289 1.00 89.31 89 ASP A N 1
ATOM 643 C CA . ASP A 1 89 ? -13.630 12.840 5.933 1.00 89.31 89 ASP A CA 1
ATOM 644 C C . ASP A 1 89 ? -12.361 12.461 6.722 1.00 89.31 89 ASP A C 1
ATOM 646 O O . ASP A 1 89 ? -11.655 11.515 6.361 1.00 89.31 89 ASP A O 1
ATOM 650 N N . ASN A 1 90 ? -12.063 13.211 7.784 1.00 91.00 90 ASN A N 1
ATOM 651 C CA . ASN A 1 90 ? -10.949 12.964 8.697 1.00 91.00 90 ASN A CA 1
ATOM 652 C C . ASN A 1 90 ? -11.422 12.628 10.116 1.00 91.00 90 ASN A C 1
ATOM 654 O O . ASN A 1 90 ? -10.586 12.441 10.990 1.00 91.00 90 ASN A O 1
ATOM 658 N N . GLU A 1 91 ? -12.722 12.570 10.378 1.00 94.56 91 GLU A N 1
ATOM 659 C CA . GLU A 1 91 ? -13.260 12.204 11.684 1.00 94.56 91 GLU A CA 1
ATOM 660 C C . GLU A 1 91 ? -13.530 10.705 11.732 1.00 94.56 91 GLU A C 1
ATOM 662 O O . GLU A 1 91 ? -14.304 10.164 10.940 1.00 94.56 91 GLU A O 1
ATOM 667 N N . LEU A 1 92 ? -12.853 10.036 12.661 1.00 9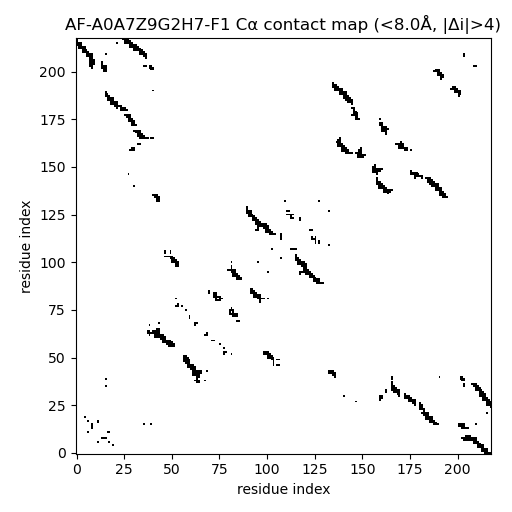6.00 92 LEU A N 1
ATOM 668 C CA . LEU A 1 92 ? -13.082 8.641 12.993 1.00 96.00 92 LEU A CA 1
ATOM 669 C C . LEU A 1 92 ? -13.962 8.587 14.239 1.00 96.00 92 LEU A C 1
ATOM 671 O O . LEU A 1 92 ? -13.533 8.997 15.319 1.00 96.00 92 LEU A O 1
ATOM 675 N N . GLU A 1 93 ? -15.171 8.070 14.080 1.00 97.31 93 GLU A N 1
ATOM 676 C CA . GLU A 1 93 ? -16.079 7.735 15.173 1.00 97.31 93 GLU A CA 1
ATOM 677 C C . GLU A 1 93 ? -15.958 6.243 15.475 1.00 97.31 93 GLU A C 1
ATOM 679 O O . GLU A 1 93 ? -16.052 5.398 14.582 1.00 97.31 93 GLU A O 1
ATOM 684 N N . ILE A 1 94 ? -15.728 5.918 16.743 1.00 97.44 94 ILE A N 1
ATOM 685 C CA . ILE A 1 94 ? -15.639 4.552 17.250 1.00 97.44 94 ILE A CA 1
ATOM 686 C C . ILE A 1 94 ? -16.673 4.407 18.357 1.00 97.44 94 ILE A C 1
ATOM 688 O O . ILE A 1 94 ? -16.528 4.994 19.428 1.00 97.44 94 ILE A O 1
ATOM 692 N N . CYS A 1 95 ? -17.684 3.583 18.116 1.00 97.12 95 CYS A N 1
ATOM 693 C CA . CYS A 1 95 ? -18.680 3.211 19.107 1.00 97.12 95 CYS A CA 1
ATOM 694 C C . CYS A 1 95 ? -18.478 1.770 19.560 1.00 97.12 95 CYS A C 1
ATOM 696 O O . CYS A 1 95 ? -18.186 0.884 18.752 1.00 97.12 95 CYS A O 1
ATOM 698 N N . SER A 1 96 ? -18.667 1.512 20.847 1.00 96.88 96 SER A N 1
ATOM 699 C CA . SER A 1 96 ? -18.751 0.155 21.368 1.00 96.88 96 SER A CA 1
ATOM 700 C C . SER A 1 96 ? -20.146 -0.422 21.131 1.00 96.88 96 SER A C 1
ATOM 702 O O . SER A 1 96 ? -21.153 0.288 21.079 1.00 96.88 96 SER A O 1
ATOM 704 N N . GLY A 1 97 ? -20.211 -1.742 20.988 1.00 93.06 97 GLY A N 1
ATOM 705 C CA . GLY A 1 97 ? -21.465 -2.479 21.054 1.00 93.06 97 GLY A CA 1
ATOM 706 C C . GLY A 1 97 ? -21.951 -2.671 22.501 1.00 93.06 97 GLY A C 1
ATOM 707 O O . GLY A 1 97 ? -21.738 -1.819 23.365 1.00 93.06 97 GLY A O 1
ATOM 708 N N . PRO A 1 98 ? -22.576 -3.817 22.822 1.00 91.62 98 PRO A N 1
ATOM 709 C CA . PRO A 1 98 ? -23.187 -4.043 24.134 1.00 91.62 98 PRO A CA 1
ATOM 710 C C . PRO A 1 98 ? -22.181 -4.244 25.282 1.00 91.62 98 PRO A C 1
ATOM 712 O O . PRO A 1 98 ? -22.593 -4.349 26.437 1.00 91.62 98 PRO A O 1
ATOM 715 N N . TYR A 1 99 ? -20.879 -4.304 24.993 1.00 93.62 99 TYR A N 1
ATOM 716 C CA . TYR A 1 99 ? -19.824 -4.502 25.984 1.00 93.62 99 TYR A CA 1
ATOM 717 C C . TYR A 1 99 ? -18.919 -3.280 26.066 1.00 93.62 99 TYR A C 1
ATOM 719 O O . TYR A 1 99 ? -18.643 -2.634 25.059 1.00 93.62 99 TYR A O 1
ATOM 727 N N . ALA A 1 100 ? -18.413 -3.004 27.268 1.00 96.00 100 ALA A N 1
ATOM 728 C CA . ALA A 1 100 ? -17.328 -2.049 27.429 1.00 96.00 100 ALA A CA 1
ATOM 729 C C . ALA A 1 100 ? -16.073 -2.561 26.708 1.00 96.00 100 ALA A C 1
ATOM 731 O O . ALA A 1 100 ? -15.790 -3.766 26.711 1.00 96.00 100 ALA A O 1
ATOM 732 N N . VAL A 1 101 ? -15.331 -1.629 26.118 1.00 97.69 101 VAL A N 1
ATOM 733 C CA . VAL A 1 101 ? -14.114 -1.900 25.357 1.00 97.69 101 VAL A CA 1
ATOM 734 C C . VAL A 1 101 ? -12.927 -1.222 26.026 1.00 97.69 101 VAL A C 1
ATOM 736 O O . VAL A 1 101 ? -12.999 -0.056 26.413 1.00 97.69 101 VAL A O 1
ATOM 739 N N . VAL A 1 102 ? -11.821 -1.956 26.131 1.00 97.81 102 VAL A N 1
ATOM 740 C CA . VAL A 1 102 ? -10.518 -1.419 26.530 1.00 97.81 102 VAL A CA 1
ATOM 741 C C . VAL A 1 102 ? -9.559 -1.535 25.351 1.00 97.81 102 VAL A C 1
ATOM 743 O O . VAL A 1 102 ? -9.305 -2.634 24.859 1.00 97.81 102 VAL A O 1
ATOM 746 N N . PHE A 1 103 ? -9.030 -0.405 24.899 1.00 98.00 103 PHE A N 1
ATOM 747 C CA . PHE A 1 103 ? -8.014 -0.320 23.859 1.00 98.00 103 PHE A CA 1
ATOM 748 C C . PHE A 1 103 ? -6.611 -0.458 24.459 1.00 98.00 103 PHE A C 1
ATOM 750 O O . PHE A 1 103 ? -6.348 -0.005 25.576 1.00 98.00 103 PHE A O 1
ATOM 757 N N . SER A 1 104 ? -5.681 -1.043 23.706 1.00 97.81 104 SER A N 1
ATOM 758 C CA . SER A 1 104 ? -4.268 -1.026 24.084 1.00 97.81 104 SER A CA 1
ATOM 759 C C . SER A 1 104 ? -3.696 0.393 24.016 1.00 97.81 104 SER A C 1
ATOM 761 O O . SER A 1 104 ? -4.149 1.230 23.232 1.00 97.81 104 SER A O 1
ATOM 763 N N . GLY A 1 105 ? -2.652 0.659 24.808 1.00 96.88 105 GLY A N 1
ATOM 764 C CA . GLY A 1 105 ? -1.957 1.950 24.780 1.00 96.88 105 GLY A CA 1
ATOM 765 C C . GLY A 1 105 ? -1.414 2.304 23.390 1.00 96.88 105 GLY A C 1
ATOM 766 O O . GLY A 1 105 ? -1.518 3.454 22.971 1.00 96.88 105 GLY A O 1
ATOM 767 N N . ASP A 1 106 ? -0.920 1.311 22.646 1.00 95.38 106 ASP A N 1
ATOM 768 C CA . ASP A 1 106 ? -0.411 1.506 21.285 1.00 95.38 106 ASP A CA 1
ATOM 769 C C . ASP A 1 106 ? -1.519 1.916 20.307 1.00 95.38 106 ASP A C 1
ATOM 771 O O . ASP A 1 106 ? -1.309 2.794 19.472 1.00 95.38 106 ASP A O 1
ATOM 775 N N . LEU A 1 107 ? -2.714 1.323 20.422 1.00 94.62 107 LEU A N 1
ATOM 776 C CA . LEU A 1 107 ? -3.849 1.666 19.564 1.00 94.62 107 LEU A CA 1
ATOM 777 C C . LEU A 1 107 ? -4.404 3.059 19.901 1.00 94.62 107 LEU A C 1
ATOM 779 O O . LEU A 1 107 ? -4.713 3.837 18.998 1.00 94.62 107 LEU A O 1
ATOM 783 N N . VAL A 1 108 ? -4.462 3.396 21.196 1.00 95.62 108 VAL A N 1
ATOM 784 C CA . VAL A 1 108 ? -4.815 4.743 21.676 1.00 95.62 108 VAL A CA 1
ATOM 785 C C . VAL A 1 108 ? -3.852 5.778 21.109 1.00 95.62 108 VAL A C 1
ATOM 787 O O . VAL A 1 108 ? -4.297 6.785 20.566 1.00 95.62 108 VAL A O 1
ATOM 790 N N . ALA A 1 109 ? -2.544 5.522 21.183 1.00 93.62 109 ALA A N 1
ATOM 791 C CA . ALA A 1 109 ? -1.526 6.423 20.654 1.00 93.62 109 ALA A CA 1
ATOM 792 C C . ALA A 1 109 ? -1.581 6.537 19.123 1.00 93.62 109 ALA A C 1
ATOM 794 O O . ALA A 1 109 ? -1.390 7.628 18.590 1.00 93.62 109 ALA A O 1
ATOM 795 N N . TYR A 1 110 ? -1.864 5.436 18.421 1.00 92.81 110 TYR A N 1
ATOM 796 C CA . TYR A 1 110 ? -1.938 5.413 16.961 1.00 92.81 110 TYR A CA 1
ATOM 797 C C . TYR A 1 110 ? -3.082 6.274 16.415 1.00 92.81 110 TYR A C 1
ATOM 799 O O . TYR A 1 110 ? -2.869 7.067 15.500 1.00 92.81 110 TYR A O 1
ATOM 807 N N . PHE A 1 111 ? -4.283 6.140 16.983 1.00 92.81 111 PHE A N 1
ATOM 808 C CA . PHE A 1 111 ? -5.440 6.938 16.568 1.00 92.81 111 PHE A CA 1
ATOM 809 C C . PHE A 1 111 ? -5.516 8.306 17.253 1.00 92.81 111 PHE A C 1
ATOM 811 O O . PHE A 1 111 ? -6.197 9.190 16.745 1.00 92.81 111 PHE A O 1
ATOM 818 N N . GLY A 1 112 ? -4.826 8.498 18.380 1.00 93.12 112 GLY A N 1
ATOM 819 C CA . GLY A 1 112 ? -4.957 9.695 19.212 1.00 93.12 112 GLY A CA 1
ATOM 820 C C . GLY A 1 112 ? -6.251 9.712 20.029 1.00 93.12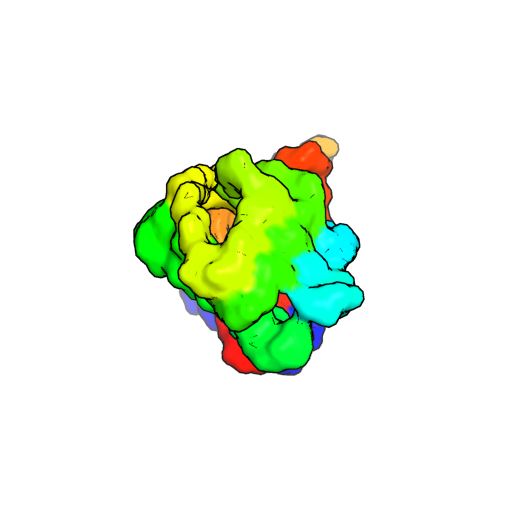 112 GLY A C 1
ATOM 821 O O . GLY A 1 112 ? -6.842 10.774 20.213 1.00 93.12 112 GLY A O 1
ATOM 822 N N . LEU A 1 113 ? -6.717 8.545 20.489 1.00 93.81 113 LEU A N 1
ATOM 823 C CA . LEU A 1 113 ? -7.969 8.441 21.243 1.00 93.81 113 LEU A CA 1
ATOM 824 C C . LEU A 1 113 ? -7.867 9.184 22.587 1.00 93.81 113 LEU A C 1
ATOM 826 O O . LEU A 1 113 ? -6.832 9.114 23.254 1.00 93.81 113 LEU A O 1
ATOM 830 N N . PRO A 1 114 ? -8.944 9.849 23.042 1.00 93.44 114 PRO A N 1
ATOM 831 C CA . PRO A 1 114 ? -8.933 10.601 24.298 1.00 93.44 114 PRO A CA 1
ATOM 832 C C . PRO A 1 114 ? -8.918 9.702 25.545 1.00 93.44 114 PRO A C 1
ATOM 834 O O . PRO A 1 114 ? -8.611 10.167 26.641 1.00 93.44 114 PRO A O 1
ATOM 837 N N . SER A 1 115 ? -9.270 8.422 25.398 1.00 94.19 115 SER A N 1
ATOM 838 C CA . SER A 1 115 ? -9.358 7.445 26.482 1.00 94.19 115 SER A CA 1
ATOM 839 C C . SER A 1 115 ? -9.027 6.045 25.970 1.00 94.19 115 SER A C 1
ATOM 841 O O . SER A 1 115 ? -9.364 5.687 24.844 1.00 94.19 115 SER A O 1
ATOM 843 N N . ALA A 1 116 ? -8.414 5.231 26.832 1.00 95.44 116 ALA A N 1
ATOM 844 C CA . ALA A 1 116 ? -8.229 3.801 26.592 1.00 95.44 116 ALA A CA 1
ATOM 845 C C . ALA A 1 116 ? -9.497 2.978 26.861 1.00 95.44 116 ALA A C 1
ATOM 847 O O . ALA A 1 116 ? -9.556 1.817 26.483 1.00 95.44 116 ALA A O 1
ATOM 848 N N . ASN A 1 117 ? -10.504 3.553 27.520 1.00 96.94 117 ASN A N 1
ATOM 849 C CA . ASN A 1 117 ? -11.745 2.868 27.866 1.00 96.94 117 ASN A CA 1
ATOM 850 C C . ASN A 1 117 ? -12.924 3.530 27.163 1.00 96.94 117 ASN A C 1
ATOM 852 O O . ASN A 1 117 ? -13.058 4.756 27.214 1.00 96.94 117 ASN A O 1
ATOM 856 N N . LEU A 1 118 ? -13.794 2.704 26.594 1.00 97.12 118 LEU A N 1
ATOM 857 C CA . LEU A 1 118 ? -15.083 3.090 26.042 1.00 97.12 118 LEU A CA 1
ATOM 858 C C . LEU A 1 118 ? -16.167 2.282 26.762 1.00 97.12 118 LEU A C 1
ATOM 860 O O . LEU A 1 118 ? -16.106 1.049 26.801 1.00 97.12 118 LEU A O 1
ATOM 864 N N . ALA A 1 119 ? -17.130 2.964 27.387 1.00 97.19 119 ALA A N 1
ATOM 865 C CA . ALA A 1 119 ? -18.240 2.293 28.063 1.00 97.19 119 ALA A CA 1
ATOM 866 C C . ALA A 1 119 ? -19.106 1.528 27.049 1.00 97.19 119 ALA A C 1
ATOM 868 O O . ALA A 1 119 ? -18.965 1.733 25.851 1.00 97.19 119 ALA A O 1
ATOM 869 N N . ALA A 1 120 ? -19.977 0.624 27.502 1.00 96.00 120 ALA A N 1
ATOM 870 C CA . ALA A 1 120 ? -20.884 -0.098 26.606 1.00 96.00 120 ALA A CA 1
ATOM 871 C C . ALA A 1 120 ? -21.908 0.851 25.958 1.00 96.00 120 ALA A C 1
ATOM 873 O O . ALA A 1 120 ? -22.524 1.650 26.665 1.00 96.00 120 ALA A O 1
ATOM 874 N N . ASN A 1 121 ? -22.150 0.692 24.655 1.00 95.44 121 ASN A N 1
ATOM 875 C CA . ASN A 1 121 ? -23.007 1.547 23.824 1.00 95.44 121 ASN A CA 1
ATOM 876 C C . ASN A 1 121 ? -22.612 3.034 23.855 1.00 95.44 121 ASN A C 1
ATOM 878 O O . ASN A 1 121 ? -23.477 3.908 23.790 1.00 95.44 121 ASN A O 1
ATOM 882 N N . ASP A 1 122 ? -21.319 3.308 23.996 1.00 97.44 122 ASP A N 1
ATOM 883 C CA . ASP A 1 122 ? -20.758 4.657 24.031 1.00 97.44 122 ASP A CA 1
ATOM 884 C C . ASP A 1 122 ? -19.884 4.896 22.799 1.00 97.44 122 ASP A C 1
ATOM 886 O O . ASP A 1 122 ? -19.415 3.940 22.175 1.00 97.44 122 ASP A O 1
ATOM 890 N N . CYS A 1 123 ? -19.654 6.161 22.456 1.00 96.75 123 CYS A N 1
ATOM 891 C CA . CYS A 1 123 ? -18.909 6.564 21.267 1.00 96.75 123 CYS A CA 1
ATOM 892 C C . CYS A 1 123 ? -17.787 7.545 21.611 1.00 96.75 123 CYS A C 1
ATOM 894 O O . CYS A 1 123 ? -17.899 8.383 22.505 1.00 96.75 123 CYS A O 1
ATOM 896 N N . THR A 1 124 ? -16.691 7.461 20.864 1.00 96.50 124 THR A N 1
ATOM 897 C CA . THR A 1 124 ? -15.605 8.435 20.909 1.00 96.50 124 THR A CA 1
ATOM 898 C C . THR A 1 124 ? -15.199 8.833 19.503 1.00 96.50 124 THR A C 1
ATOM 900 O O . THR A 1 124 ? -15.187 8.001 18.596 1.00 96.50 124 THR A O 1
ATOM 903 N N . ASN A 1 125 ? -14.841 10.104 19.340 1.00 95.38 125 ASN A N 1
ATOM 904 C CA . ASN A 1 125 ? -14.512 10.688 18.048 1.00 95.38 125 ASN A CA 1
ATOM 905 C C . ASN A 1 125 ? -13.105 11.266 18.099 1.00 95.38 125 ASN A C 1
ATOM 907 O O . ASN A 1 125 ? -12.710 11.883 19.093 1.00 95.38 125 ASN A O 1
ATOM 911 N N . VAL A 1 126 ? -12.359 11.099 17.012 1.00 95.12 126 VAL A N 1
ATOM 912 C CA . VAL A 1 126 ? -11.033 11.691 16.853 1.00 95.12 126 VAL A CA 1
ATOM 913 C C . VAL A 1 126 ? -10.839 12.206 15.434 1.00 95.12 126 VAL A C 1
ATOM 915 O O . VAL A 1 126 ? -11.221 11.562 14.459 1.00 95.12 126 VAL A O 1
ATOM 918 N N . THR A 1 127 ? -10.215 13.374 15.308 1.00 95.19 127 THR A N 1
ATOM 919 C CA . THR A 1 127 ? -9.755 13.876 14.014 1.00 95.19 127 THR A CA 1
ATOM 920 C C . THR A 1 127 ? -8.413 13.235 13.667 1.00 95.19 127 THR A C 1
ATOM 922 O O . THR A 1 127 ? -7.400 13.475 14.323 1.00 95.19 127 THR A O 1
ATOM 925 N N . LEU A 1 128 ? -8.396 12.433 12.610 1.00 92.81 128 LEU A N 1
ATOM 926 C CA . LEU A 1 128 ? -7.208 11.780 12.085 1.00 92.81 128 LEU A CA 1
ATOM 927 C C . LEU A 1 128 ? -6.337 12.752 11.285 1.00 92.81 128 LEU A C 1
ATOM 929 O O . LEU A 1 128 ? -6.794 13.455 10.383 1.00 92.81 128 LEU A O 1
ATOM 933 N N . HIS A 1 129 ? -5.034 12.696 11.540 1.00 86.19 129 HIS A N 1
ATOM 934 C CA . HIS A 1 129 ? -4.012 13.317 10.700 1.00 86.19 129 HIS A CA 1
ATOM 935 C C . HIS A 1 129 ? -3.511 12.304 9.662 1.00 86.19 129 HIS A C 1
ATOM 937 O O . HIS A 1 129 ? -2.450 11.695 9.830 1.00 86.19 129 HIS A O 1
ATOM 943 N N . ARG A 1 130 ? -4.297 12.075 8.602 1.00 82.00 130 ARG A N 1
ATOM 944 C CA . ARG A 1 130 ? -4.065 11.000 7.612 1.00 82.00 130 ARG A CA 1
ATOM 945 C C . ARG A 1 130 ? -2.670 11.045 6.980 1.00 82.00 130 ARG A C 1
ATOM 947 O O . ARG A 1 130 ? -2.055 10.008 6.736 1.00 82.00 130 ARG A O 1
ATOM 954 N N . GLU A 1 131 ? -2.128 12.238 6.761 1.00 76.81 131 GLU A N 1
ATOM 955 C CA . GLU A 1 131 ? -0.783 12.449 6.221 1.00 76.81 131 GLU A CA 1
ATOM 956 C C . GLU A 1 131 ? 0.335 11.976 7.162 1.00 76.81 131 GLU A C 1
ATOM 958 O O . GLU A 1 131 ? 1.396 11.538 6.697 1.00 76.81 131 GLU A O 1
ATOM 963 N N . LYS A 1 132 ? 0.091 12.041 8.477 1.00 82.25 132 LYS A N 1
ATOM 964 C CA . LYS A 1 132 ? 1.008 11.556 9.515 1.00 82.25 132 LYS A CA 1
ATOM 965 C C . LYS A 1 132 ? 0.867 10.054 9.733 1.00 82.25 132 LYS A C 1
ATOM 967 O O . LYS A 1 132 ? 1.862 9.408 10.040 1.00 82.25 132 LYS A O 1
ATOM 972 N N . MET A 1 133 ? -0.337 9.511 9.547 1.00 87.50 133 MET A N 1
ATOM 973 C CA . MET A 1 133 ? -0.607 8.081 9.709 1.00 87.50 133 MET A CA 1
ATOM 974 C C . MET A 1 133 ? -0.006 7.232 8.590 1.00 87.50 133 MET A C 1
ATOM 976 O O . MET A 1 133 ? 0.438 6.126 8.867 1.00 87.50 133 MET A O 1
ATOM 980 N N . ASN A 1 134 ? 0.040 7.734 7.350 1.00 88.12 134 ASN A N 1
ATOM 981 C CA . ASN A 1 134 ? 0.638 6.997 6.237 1.00 88.12 134 ASN A CA 1
ATOM 982 C C . ASN A 1 134 ? 2.161 6.829 6.451 1.00 88.12 134 ASN A C 1
ATOM 984 O O . ASN A 1 134 ? 2.890 7.828 6.363 1.00 88.12 134 ASN A O 1
ATOM 988 N N . PRO A 1 135 ? 2.675 5.606 6.677 1.00 92.31 135 PRO A N 1
ATOM 989 C CA . PRO A 1 135 ? 4.092 5.384 6.940 1.00 92.31 135 PRO A CA 1
ATOM 990 C C . PRO A 1 135 ? 4.922 5.301 5.650 1.00 92.31 135 PRO A C 1
ATOM 992 O O . PRO A 1 135 ? 6.153 5.292 5.717 1.00 92.31 135 PRO A O 1
ATOM 995 N N . VAL A 1 136 ? 4.276 5.256 4.482 1.00 93.31 136 VAL A N 1
ATOM 996 C CA . VAL A 1 136 ? 4.925 5.180 3.171 1.00 93.31 136 VAL A CA 1
ATOM 997 C C . VAL A 1 136 ? 5.324 6.577 2.704 1.00 93.31 136 VAL A C 1
ATOM 999 O O . VAL A 1 136 ? 4.515 7.506 2.701 1.00 93.31 136 VAL A O 1
ATOM 1002 N N . ALA A 1 137 ? 6.589 6.732 2.320 1.00 93.62 137 ALA A N 1
ATOM 1003 C CA . ALA A 1 137 ? 7.139 7.970 1.778 1.00 93.62 137 ALA A CA 1
ATOM 1004 C C . ALA A 1 137 ? 6.769 8.140 0.299 1.00 93.62 137 ALA A C 1
ATOM 1006 O O . ALA A 1 137 ? 6.329 9.211 -0.111 1.00 93.62 137 ALA A O 1
ATOM 1007 N N . GLU A 1 138 ? 6.947 7.074 -0.479 1.00 94.31 138 GLU A N 1
ATOM 1008 C CA . GLU A 1 138 ? 6.747 7.040 -1.926 1.00 94.31 138 GLU A CA 1
ATOM 1009 C C . GLU A 1 138 ? 6.695 5.590 -2.428 1.00 94.31 138 GLU A C 1
ATOM 1011 O O . GLU A 1 138 ? 7.127 4.658 -1.741 1.00 94.31 138 GLU A O 1
ATOM 1016 N N . TYR A 1 139 ? 6.199 5.432 -3.650 1.00 96.44 139 TYR A N 1
ATOM 1017 C CA . TYR A 1 139 ? 6.271 4.219 -4.450 1.00 96.44 139 TYR A CA 1
ATOM 1018 C C . TYR A 1 139 ? 7.344 4.380 -5.524 1.00 96.44 139 TYR A C 1
ATOM 1020 O O . TYR A 1 139 ? 7.515 5.459 -6.087 1.00 96.44 139 TYR A O 1
ATOM 1028 N N . ILE A 1 140 ? 8.061 3.302 -5.807 1.00 96.25 140 ILE A N 1
ATOM 1029 C CA . ILE A 1 140 ? 9.237 3.265 -6.674 1.00 96.25 140 ILE A CA 1
ATOM 1030 C C . ILE A 1 140 ? 8.984 2.227 -7.753 1.00 96.25 140 ILE A C 1
ATOM 1032 O O . ILE A 1 140 ? 8.545 1.120 -7.444 1.00 96.25 140 ILE A O 1
ATOM 1036 N N . VAL A 1 141 ? 9.249 2.566 -9.011 1.00 96.75 141 VAL A N 1
ATOM 1037 C CA . VAL A 1 141 ? 9.154 1.601 -10.110 1.00 96.75 141 VAL A CA 1
ATOM 1038 C C . VAL A 1 141 ? 10.547 1.234 -10.575 1.00 96.75 141 VAL A C 1
ATOM 1040 O O . VAL A 1 141 ? 11.275 2.080 -11.098 1.00 96.75 141 VAL A O 1
ATOM 1043 N N . ASP A 1 142 ? 10.861 -0.048 -10.451 1.00 95.88 142 ASP A N 1
ATOM 1044 C CA . ASP A 1 142 ? 12.080 -0.634 -10.982 1.00 95.88 142 ASP A CA 1
ATOM 1045 C C . ASP A 1 142 ? 11.795 -1.354 -12.296 1.00 95.88 142 ASP A C 1
ATOM 1047 O O . ASP A 1 142 ? 10.769 -2.033 -12.464 1.00 95.88 142 ASP A O 1
ATOM 1051 N N . VAL A 1 143 ? 12.738 -1.217 -13.225 1.00 94.25 143 VAL A N 1
ATOM 1052 C CA . VAL A 1 143 ? 12.767 -1.955 -14.480 1.00 94.25 143 VAL A CA 1
ATOM 1053 C C . VAL A 1 143 ? 14.087 -2.704 -14.606 1.00 94.25 143 VAL A C 1
ATOM 1055 O O . VAL A 1 143 ? 15.110 -2.128 -14.966 1.00 94.25 143 VAL A O 1
ATOM 1058 N N . THR A 1 144 ? 14.042 -4.021 -14.401 1.00 93.38 144 THR A N 1
ATOM 1059 C CA . THR A 1 144 ? 15.181 -4.900 -14.682 1.00 93.38 144 THR A CA 1
ATOM 1060 C C . THR A 1 144 ? 15.317 -5.066 -16.194 1.00 93.38 144 THR A C 1
ATOM 1062 O O . THR A 1 144 ? 14.518 -5.754 -16.846 1.00 93.38 144 THR A O 1
ATOM 1065 N N . ALA A 1 145 ? 16.329 -4.406 -16.746 1.00 90.75 145 ALA A N 1
ATOM 1066 C CA . ALA A 1 145 ? 16.703 -4.365 -18.155 1.00 90.75 145 ALA A CA 1
ATOM 1067 C C . ALA A 1 145 ? 18.193 -3.966 -18.257 1.00 90.75 145 ALA A C 1
ATOM 1069 O O . ALA A 1 145 ? 18.766 -3.532 -17.260 1.00 90.75 145 ALA A O 1
ATOM 1070 N N . PRO A 1 146 ? 18.849 -4.068 -19.429 1.00 90.50 146 PRO A N 1
ATOM 1071 C CA . PRO A 1 146 ? 20.150 -3.441 -19.634 1.00 90.50 146 PRO A CA 1
ATOM 1072 C C . PRO A 1 146 ? 19.949 -1.922 -19.697 1.00 90.50 146 PRO A C 1
ATOM 1074 O O . PRO A 1 146 ? 19.729 -1.360 -20.768 1.00 90.50 146 PRO A O 1
ATOM 1077 N N . ILE A 1 147 ? 19.927 -1.281 -18.532 1.00 89.81 147 ILE A N 1
ATOM 1078 C CA . ILE A 1 147 ? 19.623 0.133 -18.335 1.00 89.81 147 ILE A CA 1
ATOM 1079 C C . ILE A 1 147 ? 20.480 0.685 -17.200 1.00 89.81 147 ILE A C 1
ATOM 1081 O O . ILE A 1 147 ? 20.704 -0.004 -16.210 1.00 89.81 147 ILE A O 1
ATOM 1085 N N . ASP A 1 148 ? 20.902 1.937 -17.341 1.00 88.50 148 ASP A N 1
ATOM 1086 C CA . ASP A 1 148 ? 21.399 2.736 -16.225 1.00 88.50 148 ASP A CA 1
ATOM 1087 C C . ASP A 1 148 ? 20.235 3.623 -15.761 1.00 88.50 148 ASP A C 1
ATOM 1089 O O . ASP A 1 148 ? 19.880 4.590 -16.441 1.00 88.50 148 ASP A O 1
ATOM 1093 N N . GLY A 1 149 ? 19.567 3.237 -14.670 1.00 85.00 149 GLY A N 1
ATOM 1094 C CA . GLY A 1 149 ? 18.438 3.971 -14.093 1.00 85.00 149 GLY A CA 1
ATOM 1095 C C . GLY A 1 149 ? 18.882 5.182 -13.270 1.00 85.00 149 GLY A C 1
ATOM 1096 O O . GLY A 1 149 ? 19.871 5.848 -13.576 1.00 85.00 149 GLY A O 1
ATOM 1097 N N . VAL A 1 150 ? 18.148 5.502 -12.205 1.00 85.94 150 VAL A N 1
ATOM 1098 C CA . VAL A 1 150 ? 18.486 6.626 -11.315 1.00 85.94 150 VAL A CA 1
ATOM 1099 C C . VAL A 1 150 ? 19.858 6.403 -10.670 1.00 85.94 150 VAL A C 1
ATOM 1101 O O . VAL A 1 150 ? 20.146 5.315 -10.171 1.00 85.94 150 VAL A O 1
ATOM 1104 N N . PHE A 1 151 ? 20.698 7.442 -10.655 1.00 84.44 151 PHE A N 1
ATOM 1105 C CA . PHE A 1 151 ? 21.971 7.431 -9.934 1.00 84.44 151 PHE A CA 1
ATOM 1106 C C . PHE A 1 151 ? 21.742 7.768 -8.456 1.00 84.44 151 PHE A C 1
ATOM 1108 O O . PHE A 1 151 ? 21.287 8.866 -8.129 1.00 84.44 151 PHE A O 1
ATOM 1115 N N . HIS A 1 152 ? 22.061 6.835 -7.563 1.00 82.06 152 HIS A N 1
ATOM 1116 C CA . HIS A 1 152 ? 21.880 6.972 -6.120 1.00 82.06 152 HIS A CA 1
ATOM 1117 C C . HIS A 1 152 ? 23.052 6.318 -5.379 1.00 82.06 152 HIS A C 1
ATOM 1119 O O . HIS A 1 152 ? 23.556 5.285 -5.810 1.00 82.06 152 HIS A O 1
ATOM 1125 N N . ASP A 1 153 ? 23.523 6.944 -4.297 1.00 82.56 153 ASP A N 1
ATOM 1126 C CA . ASP A 1 153 ? 24.627 6.451 -3.4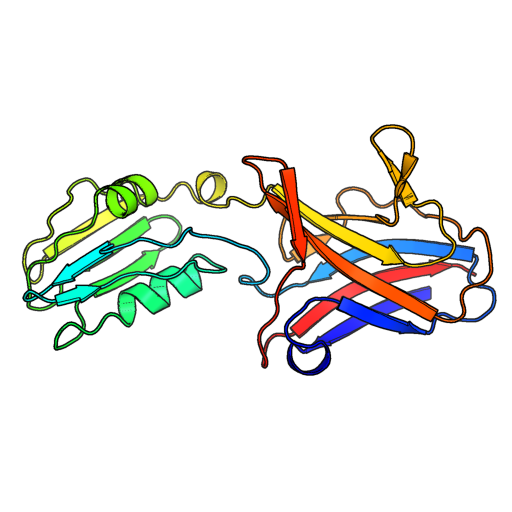55 1.00 82.56 153 ASP A CA 1
ATOM 1127 C C . ASP A 1 153 ? 25.887 5.999 -4.222 1.00 82.56 153 ASP A C 1
ATOM 1129 O O . ASP A 1 153 ? 26.588 5.064 -3.839 1.00 82.56 153 ASP A O 1
ATOM 1133 N N . GLY A 1 154 ? 26.204 6.697 -5.317 1.00 82.75 154 GLY A N 1
ATOM 1134 C CA . GLY A 1 154 ? 27.409 6.447 -6.108 1.00 82.75 154 GLY A CA 1
ATOM 1135 C C . GLY A 1 154 ? 27.271 5.378 -7.198 1.00 82.75 154 GLY A C 1
ATOM 1136 O O . GLY A 1 154 ? 28.268 5.086 -7.858 1.00 82.75 154 GLY A O 1
ATOM 1137 N N . ALA A 1 155 ? 26.077 4.818 -7.424 1.00 86.56 155 ALA A N 1
ATOM 1138 C CA . ALA A 1 155 ? 25.825 3.813 -8.458 1.00 86.56 155 ALA A CA 1
ATOM 1139 C C . ALA A 1 155 ? 24.523 4.075 -9.237 1.00 86.56 155 ALA A C 1
ATOM 1141 O O . ALA A 1 155 ? 23.587 4.695 -8.735 1.00 86.56 155 ALA A O 1
ATOM 1142 N N . PHE A 1 156 ? 24.452 3.579 -10.475 1.00 86.56 156 PHE A N 1
ATOM 1143 C CA . PHE A 1 156 ? 23.190 3.496 -11.215 1.00 86.56 156 PHE A CA 1
ATOM 1144 C C . PHE A 1 156 ? 22.333 2.345 -10.673 1.00 86.56 156 PHE A C 1
ATOM 1146 O O . PHE A 1 156 ? 22.853 1.283 -10.327 1.00 86.56 156 PHE A O 1
ATOM 1153 N N . THR A 1 157 ? 21.024 2.570 -10.592 1.00 88.94 157 THR A N 1
ATOM 1154 C CA . THR A 1 157 ? 20.025 1.610 -10.093 1.00 88.94 157 THR A CA 1
ATOM 1155 C C . THR A 1 157 ? 19.128 1.101 -11.227 1.00 88.94 157 THR A C 1
ATOM 1157 O O . THR A 1 157 ? 19.235 1.559 -12.361 1.00 88.94 157 THR A O 1
ATOM 1160 N N . GLU A 1 158 ? 18.214 0.172 -10.932 1.00 90.62 158 GLU A N 1
ATOM 1161 C CA . GLU A 1 158 ? 17.143 -0.237 -11.861 1.00 90.62 158 GLU A CA 1
ATOM 1162 C C . GLU A 1 158 ? 15.895 0.660 -11.755 1.00 90.62 158 GLU A C 1
ATOM 1164 O O . GLU A 1 158 ? 14.922 0.477 -12.490 1.00 90.62 158 GLU A O 1
ATOM 1169 N N . THR A 1 159 ? 15.909 1.641 -10.850 1.00 93.69 159 THR A N 1
ATOM 1170 C CA . THR A 1 159 ? 14.787 2.549 -10.625 1.00 93.69 159 THR A CA 1
ATOM 1171 C C . THR A 1 159 ? 14.625 3.509 -11.794 1.00 93.69 159 THR A C 1
ATOM 1173 O O . THR A 1 159 ? 15.581 4.159 -12.217 1.00 93.69 159 THR A O 1
ATOM 1176 N N . ILE A 1 160 ? 13.392 3.639 -12.288 1.00 93.81 160 ILE A N 1
ATOM 1177 C CA . ILE A 1 160 ? 13.038 4.519 -13.414 1.00 93.81 160 ILE A CA 1
ATOM 1178 C C . ILE A 1 160 ? 12.029 5.615 -13.049 1.00 93.81 160 ILE A C 1
ATOM 1180 O O . ILE A 1 160 ? 11.559 6.339 -13.929 1.00 93.81 160 ILE A O 1
ATOM 1184 N N . GLY A 1 161 ? 11.643 5.716 -11.779 1.00 94.06 161 GLY A N 1
ATOM 1185 C CA . GLY A 1 161 ? 10.784 6.794 -11.312 1.00 94.06 161 GLY A CA 1
ATOM 1186 C C . GLY A 1 161 ? 10.133 6.530 -9.962 1.00 94.06 161 GLY A C 1
ATOM 1187 O O . GLY A 1 161 ? 10.145 5.415 -9.433 1.00 94.06 161 GLY A O 1
A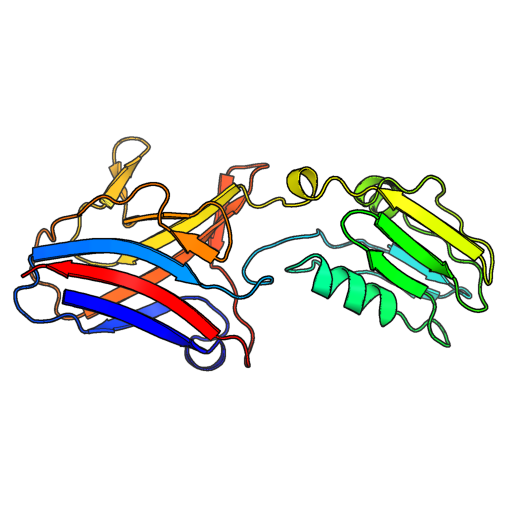TOM 1188 N N . PHE A 1 162 ? 9.533 7.595 -9.443 1.00 95.75 162 PHE A N 1
ATOM 1189 C CA . PHE A 1 162 ? 8.932 7.675 -8.116 1.00 95.75 162 PHE A CA 1
ATOM 1190 C C . PHE A 1 162 ? 7.501 8.206 -8.228 1.00 95.75 162 PHE A C 1
ATOM 1192 O O . PHE A 1 162 ? 7.203 9.013 -9.109 1.00 95.75 162 PHE A O 1
ATOM 1199 N N . VAL A 1 163 ? 6.607 7.787 -7.335 1.00 96.25 163 VAL A N 1
ATOM 1200 C CA . VAL A 1 163 ? 5.221 8.269 -7.249 1.00 96.25 163 VAL A CA 1
ATOM 1201 C C . VAL A 1 163 ? 4.860 8.492 -5.783 1.00 96.25 163 VAL A C 1
ATOM 1203 O O . VAL A 1 163 ? 5.091 7.636 -4.938 1.00 96.25 163 VAL A O 1
ATOM 1206 N N . LYS A 1 164 ? 4.247 9.636 -5.458 1.00 92.19 164 LYS A N 1
ATOM 1207 C CA . LYS A 1 164 ? 3.948 10.019 -4.061 1.00 92.19 164 LYS A CA 1
ATOM 1208 C C . LYS A 1 164 ? 2.954 9.104 -3.337 1.00 92.19 164 LYS A C 1
ATOM 1210 O O . LYS A 1 164 ? 2.893 9.116 -2.114 1.00 92.19 164 LYS A O 1
ATOM 1215 N N . GLY A 1 165 ? 2.135 8.366 -4.074 1.00 91.94 165 GLY A N 1
ATOM 1216 C CA . GLY A 1 165 ? 1.087 7.516 -3.522 1.00 91.94 165 GLY A CA 1
ATOM 1217 C C . GLY A 1 165 ? 0.815 6.318 -4.423 1.00 91.94 165 GLY A C 1
ATOM 1218 O O . GLY A 1 165 ? 1.419 6.217 -5.491 1.00 91.94 165 GLY A O 1
ATOM 1219 N N . PRO A 1 166 ? -0.114 5.431 -4.030 1.00 93.00 166 PRO A N 1
ATOM 1220 C CA . PRO A 1 166 ? -0.397 4.204 -4.775 1.00 93.00 166 PRO A CA 1
ATOM 1221 C C . PRO A 1 166 ? -0.981 4.482 -6.167 1.00 93.00 166 PRO A C 1
ATOM 1223 O O . PRO A 1 166 ? -1.010 3.599 -7.016 1.00 93.00 166 PRO A O 1
ATOM 1226 N N . LYS A 1 167 ? -1.446 5.710 -6.426 1.00 95.38 167 LYS A N 1
ATOM 1227 C CA . LYS A 1 167 ? -1.986 6.146 -7.714 1.00 95.38 167 LYS A CA 1
ATOM 1228 C C . LYS A 1 167 ? -1.445 7.521 -8.064 1.00 95.38 167 LYS A C 1
ATOM 1230 O O . LYS A 1 167 ? -1.435 8.413 -7.215 1.00 95.38 167 LYS A O 1
ATOM 1235 N N . GLY A 1 168 ? -1.048 7.713 -9.317 1.00 96.25 168 GLY A N 1
ATOM 1236 C CA . GLY A 1 168 ? -0.662 9.030 -9.811 1.00 96.25 168 GLY A CA 1
ATOM 1237 C C . GLY A 1 168 ? 0.424 9.014 -10.874 1.00 96.25 168 GLY A C 1
ATOM 1238 O O . GLY A 1 168 ? 0.893 7.966 -11.317 1.00 96.25 168 GLY A O 1
ATOM 1239 N N . LEU A 1 169 ? 0.794 10.221 -11.296 1.00 96.94 169 LEU A N 1
ATOM 1240 C CA . LEU A 1 169 ? 1.883 10.458 -12.236 1.00 96.94 169 LEU A CA 1
ATOM 1241 C C . LEU A 1 169 ? 3.240 10.290 -11.553 1.00 96.94 169 LEU A C 1
ATOM 1243 O O . LEU A 1 169 ? 3.370 10.537 -10.352 1.00 96.94 169 LEU A O 1
ATOM 1247 N N . SER A 1 170 ? 4.250 9.948 -12.349 1.00 95.62 170 SER A N 1
ATOM 1248 C CA . SER A 1 170 ? 5.637 9.993 -11.897 1.00 95.62 170 SER A CA 1
ATOM 1249 C C . SER A 1 170 ? 5.994 11.399 -11.413 1.00 95.62 170 SER A C 1
ATOM 1251 O O . SER A 1 170 ? 5.775 12.375 -12.133 1.00 95.62 170 SER A O 1
ATOM 1253 N N . SER A 1 171 ? 6.547 11.516 -10.205 1.00 91.06 171 SER A N 1
ATOM 1254 C CA . SER A 1 171 ? 7.085 12.781 -9.684 1.00 91.06 171 SER A CA 1
ATOM 1255 C C . SER A 1 171 ? 8.407 13.166 -10.344 1.00 91.06 171 SER A C 1
ATOM 1257 O O . SER A 1 171 ? 8.764 14.339 -10.373 1.00 91.06 171 SER A O 1
ATOM 1259 N N . ASP A 1 172 ? 9.096 12.172 -10.891 1.00 81.69 172 ASP A N 1
ATOM 1260 C CA . ASP A 1 172 ? 10.314 12.269 -11.683 1.00 81.69 172 ASP A CA 1
ATOM 1261 C C . ASP A 1 172 ? 10.043 11.475 -12.963 1.00 81.69 172 ASP A C 1
ATOM 1263 O O . ASP A 1 172 ? 9.932 10.251 -12.927 1.00 81.69 172 ASP A O 1
ATOM 1267 N N . SER A 1 173 ? 9.854 12.157 -14.091 1.00 79.00 173 SER A N 1
ATOM 1268 C CA . SER A 1 173 ? 9.631 11.485 -15.371 1.00 79.00 173 SER A CA 1
ATOM 1269 C C . SER A 1 173 ? 10.840 11.672 -16.279 1.00 79.00 173 SER A C 1
ATOM 1271 O O . SER A 1 173 ? 10.815 12.475 -17.215 1.00 79.00 173 SER A O 1
ATOM 1273 N N . HIS A 1 174 ? 11.903 10.920 -16.006 1.00 89.62 174 HIS A N 1
ATOM 1274 C CA . HIS A 1 174 ? 13.076 10.831 -16.872 1.00 89.62 174 HIS A CA 1
ATOM 1275 C C . HIS A 1 174 ? 12.969 9.701 -17.904 1.00 89.62 174 HIS A C 1
ATOM 1277 O O . HIS A 1 174 ? 12.342 8.665 -17.685 1.00 89.62 174 HIS A O 1
ATOM 1283 N N . PHE A 1 175 ? 13.572 9.930 -19.074 1.00 92.81 175 PHE A N 1
ATOM 1284 C CA . PHE A 1 175 ? 13.728 8.905 -20.101 1.00 92.81 175 PHE A CA 1
ATOM 1285 C C . PHE A 1 175 ? 15.100 8.253 -19.965 1.00 92.81 175 PHE A C 1
ATOM 1287 O O . PHE A 1 175 ? 16.124 8.905 -20.174 1.00 92.81 175 PHE A O 1
ATOM 1294 N N . PHE A 1 176 ? 15.100 6.962 -19.656 1.00 93.44 176 PHE A N 1
ATOM 1295 C CA . PHE A 1 176 ? 16.296 6.160 -19.451 1.00 93.44 176 PHE A CA 1
ATOM 1296 C C . PHE A 1 176 ? 16.573 5.327 -20.695 1.00 93.44 176 PHE A C 1
ATOM 1298 O O . PHE A 1 176 ? 15.704 4.595 -21.177 1.00 93.44 176 PHE A O 1
ATOM 1305 N N . ARG A 1 177 ? 17.784 5.462 -21.242 1.00 93.00 177 ARG A N 1
ATOM 1306 C CA . ARG A 1 177 ? 18.204 4.726 -22.436 1.00 93.00 177 ARG A CA 1
ATOM 1307 C C . ARG A 1 177 ? 18.639 3.322 -22.059 1.00 93.00 177 ARG A C 1
ATOM 1309 O O . ARG A 1 177 ? 19.382 3.146 -21.099 1.00 93.00 177 ARG A O 1
ATOM 1316 N N . PHE A 1 178 ? 18.234 2.343 -22.855 1.00 92.81 178 PHE A N 1
ATOM 1317 C CA . PHE A 1 178 ? 18.800 1.012 -22.726 1.00 92.81 178 PHE A CA 1
ATOM 1318 C C . PHE A 1 178 ? 20.250 1.006 -23.225 1.00 92.81 178 PHE A C 1
ATOM 1320 O O . PHE A 1 178 ? 20.576 1.615 -24.245 1.00 92.81 178 PHE A O 1
ATOM 1327 N N . THR A 1 179 ? 21.123 0.312 -22.501 1.00 90.06 179 THR A N 1
ATOM 1328 C CA . THR A 1 179 ? 22.537 0.111 -22.849 1.00 90.06 179 THR A CA 1
ATOM 1329 C C . THR A 1 179 ? 22.727 -1.055 -23.823 1.00 90.06 179 THR A C 1
ATOM 1331 O O . THR A 1 179 ? 23.768 -1.173 -24.466 1.00 90.06 179 THR A O 1
ATOM 1334 N N . ASN A 1 180 ? 21.705 -1.901 -23.977 1.00 88.50 180 ASN A N 1
ATOM 1335 C CA . ASN A 1 180 ? 21.612 -2.965 -24.975 1.00 88.50 180 ASN A CA 1
ATOM 1336 C C . ASN A 1 180 ? 20.146 -3.122 -25.430 1.00 88.50 180 ASN A C 1
ATOM 1338 O O . ASN A 1 180 ? 19.279 -2.426 -24.925 1.00 88.50 180 ASN A O 1
ATOM 1342 N N . THR A 1 181 ? 19.833 -4.016 -26.370 1.00 86.81 181 THR A N 1
ATOM 1343 C CA . THR A 1 181 ? 18.454 -4.230 -26.855 1.00 86.81 181 THR A CA 1
ATOM 1344 C C . THR A 1 181 ? 17.734 -5.303 -26.024 1.00 86.81 181 THR A C 1
ATOM 1346 O O . THR A 1 181 ? 17.963 -6.493 -26.261 1.00 86.81 181 THR A O 1
ATOM 1349 N N . PRO A 1 182 ? 16.854 -4.950 -25.062 1.00 89.06 182 PRO A N 1
ATOM 1350 C CA . PRO A 1 182 ? 16.022 -5.940 -24.387 1.00 89.06 182 PRO A CA 1
ATOM 1351 C C . PRO A 1 182 ? 14.904 -6.435 -25.311 1.00 89.06 182 PRO A C 1
ATOM 1353 O O . PRO A 1 182 ? 14.272 -5.653 -26.015 1.00 89.06 182 PRO A O 1
ATOM 1356 N N . ALA A 1 183 ? 14.608 -7.734 -25.261 1.00 88.88 183 ALA A N 1
ATOM 1357 C CA . ALA A 1 183 ? 13.354 -8.285 -25.792 1.00 88.88 183 ALA A CA 1
ATOM 1358 C C . ALA A 1 183 ? 12.243 -8.305 -24.727 1.00 88.88 183 ALA A C 1
ATOM 1360 O O . ALA A 1 183 ? 11.050 -8.329 -25.031 1.00 88.88 183 ALA A O 1
ATOM 1361 N N . ILE A 1 184 ? 12.649 -8.324 -23.458 1.00 92.62 184 ILE A N 1
ATOM 1362 C CA . ILE A 1 184 ? 11.800 -8.464 -22.285 1.00 92.62 184 ILE A CA 1
ATOM 1363 C C . ILE A 1 184 ? 12.366 -7.563 -21.192 1.00 92.62 184 ILE A C 1
ATOM 1365 O O . ILE A 1 184 ? 13.582 -7.511 -21.007 1.00 92.62 184 ILE A O 1
ATOM 1369 N N . ILE A 1 185 ? 11.481 -6.912 -20.444 1.00 93.44 185 ILE A N 1
ATOM 1370 C CA . ILE A 1 185 ? 11.824 -6.213 -19.205 1.00 93.44 185 ILE A CA 1
ATOM 1371 C C . ILE A 1 185 ? 11.009 -6.791 -18.047 1.00 93.44 185 ILE A C 1
ATOM 1373 O O . ILE A 1 185 ? 9.891 -7.283 -18.245 1.00 93.44 185 ILE A O 1
ATOM 1377 N N . ARG A 1 186 ? 11.546 -6.727 -16.828 1.00 95.50 186 ARG A N 1
ATOM 1378 C CA . ARG A 1 186 ? 10.757 -6.989 -15.615 1.00 95.50 186 ARG A CA 1
ATOM 1379 C C . ARG A 1 186 ? 10.404 -5.667 -14.972 1.00 95.50 186 ARG A C 1
ATOM 1381 O O . ARG A 1 186 ? 11.269 -4.820 -14.833 1.00 95.50 186 ARG A O 1
ATOM 1388 N N . VAL A 1 187 ? 9.144 -5.511 -14.601 1.00 96.25 187 VAL A N 1
ATOM 1389 C CA . VAL A 1 187 ? 8.632 -4.330 -13.907 1.00 96.25 187 VAL A CA 1
ATOM 1390 C C . VAL A 1 187 ? 8.266 -4.761 -12.500 1.00 96.25 187 VAL A C 1
ATOM 1392 O O . VAL A 1 187 ? 7.546 -5.749 -12.344 1.00 96.25 187 VAL 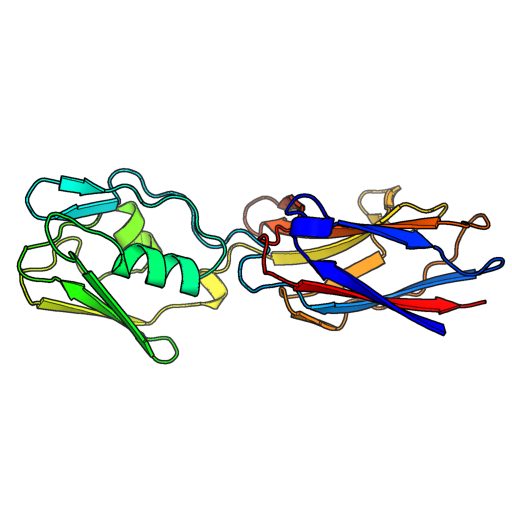A O 1
ATOM 1395 N N . ALA A 1 188 ? 8.733 -4.033 -11.495 1.00 96.94 188 ALA A N 1
ATOM 1396 C CA . ALA A 1 188 ? 8.340 -4.222 -10.105 1.00 96.94 188 ALA A CA 1
ATOM 1397 C C . ALA A 1 188 ? 8.050 -2.868 -9.462 1.00 96.94 188 ALA A C 1
ATOM 1399 O O . ALA A 1 188 ? 8.749 -1.890 -9.723 1.00 96.94 188 ALA A O 1
ATOM 1400 N N . VAL A 1 189 ? 7.010 -2.817 -8.634 1.00 97.50 189 VAL A N 1
ATOM 1401 C CA . VAL A 1 189 ? 6.685 -1.633 -7.843 1.00 97.50 189 VAL A CA 1
ATOM 1402 C C . VAL A 1 189 ? 7.020 -1.908 -6.387 1.00 97.50 189 VAL A C 1
ATOM 1404 O O . VAL A 1 189 ? 6.545 -2.882 -5.804 1.00 97.50 189 VAL A O 1
ATOM 1407 N N . TYR A 1 190 ? 7.846 -1.046 -5.813 1.00 97.12 190 TYR A N 1
ATOM 1408 C CA . TYR A 1 190 ? 8.233 -1.049 -4.411 1.00 97.12 190 TYR A CA 1
ATOM 1409 C C . TYR A 1 190 ? 7.619 0.153 -3.696 1.00 97.12 190 TYR A C 1
ATOM 1411 O O . TYR A 1 190 ? 7.166 1.103 -4.332 1.00 97.12 190 TYR A O 1
ATOM 1419 N N . TYR A 1 191 ? 7.634 0.136 -2.370 1.00 96.00 191 TYR A N 1
ATOM 1420 C CA . TYR A 1 191 ? 7.365 1.304 -1.542 1.00 96.00 191 TYR A CA 1
ATOM 1421 C C . TYR A 1 191 ? 8.481 1.504 -0.518 1.00 96.00 191 TYR A C 1
ATOM 1423 O O . TYR A 1 191 ? 9.090 0.542 -0.041 1.00 96.00 191 TYR A O 1
ATOM 1431 N N . ARG A 1 192 ? 8.751 2.771 -0.191 1.00 95.12 192 ARG A N 1
ATOM 1432 C CA . ARG A 1 192 ? 9.778 3.185 0.773 1.00 95.12 192 ARG A CA 1
ATOM 1433 C C . ARG A 1 192 ? 9.131 3.645 2.072 1.00 95.12 192 ARG A C 1
ATOM 1435 O O . ARG A 1 192 ? 8.246 4.499 2.054 1.00 95.12 192 ARG A O 1
ATOM 1442 N N . MET A 1 193 ? 9.594 3.137 3.209 1.00 94.75 193 MET A N 1
ATOM 1443 C CA . MET A 1 193 ? 9.118 3.564 4.530 1.00 94.75 193 MET A CA 1
ATOM 1444 C C . MET A 1 193 ? 9.731 4.907 4.952 1.00 94.75 193 MET A C 1
ATOM 1446 O O . MET A 1 193 ? 10.943 5.096 4.854 1.00 94.75 193 MET A O 1
ATOM 1450 N N . LYS A 1 194 ? 8.921 5.820 5.509 1.00 93.25 194 LYS A N 1
ATOM 1451 C CA . LYS A 1 194 ? 9.381 7.116 6.055 1.00 93.25 194 LYS A CA 1
ATOM 1452 C C . LYS A 1 194 ? 10.363 6.955 7.216 1.00 93.25 194 LYS A C 1
ATOM 1454 O O . LYS A 1 194 ? 11.287 7.745 7.347 1.00 93.25 194 LYS A O 1
ATOM 1459 N N . ALA A 1 195 ? 10.143 5.952 8.067 1.00 91.19 195 ALA A N 1
ATOM 1460 C CA . ALA A 1 195 ? 10.858 5.814 9.336 1.00 91.19 195 ALA A CA 1
ATOM 1461 C C . ALA A 1 195 ? 12.344 5.456 9.171 1.00 91.19 195 ALA A C 1
ATOM 1463 O O . ALA A 1 195 ? 13.177 5.921 9.942 1.00 91.19 195 ALA A O 1
ATOM 1464 N N . ASN A 1 196 ? 12.671 4.609 8.194 1.00 91.62 196 ASN A N 1
ATOM 1465 C CA . ASN A 1 196 ? 14.010 4.033 8.042 1.00 91.62 196 ASN A CA 1
ATOM 1466 C C . ASN A 1 196 ? 14.470 3.894 6.582 1.00 91.62 196 ASN A C 1
ATOM 1468 O O . ASN A 1 196 ? 15.541 3.345 6.340 1.00 91.62 196 ASN A O 1
ATOM 1472 N N . GLY A 1 197 ? 13.668 4.332 5.607 1.00 92.38 197 GLY A N 1
ATOM 1473 C CA . GLY A 1 197 ? 13.989 4.195 4.187 1.00 92.38 197 GLY A CA 1
ATOM 1474 C C . GLY A 1 197 ? 13.927 2.763 3.649 1.00 92.38 197 GLY A C 1
ATOM 1475 O O . GLY A 1 197 ? 14.312 2.551 2.502 1.00 92.38 197 GLY A O 1
ATOM 1476 N N . ALA A 1 198 ? 13.455 1.788 4.437 1.00 93.56 198 ALA A N 1
ATOM 1477 C CA . ALA A 1 198 ? 13.379 0.397 4.006 1.00 93.56 198 ALA A CA 1
ATOM 1478 C C . ALA A 1 198 ? 12.449 0.238 2.796 1.00 93.56 198 ALA A C 1
ATOM 1480 O O . ALA A 1 198 ? 11.392 0.875 2.727 1.00 93.56 198 ALA A O 1
ATOM 1481 N N . LEU A 1 199 ? 12.863 -0.624 1.866 1.00 94.00 199 LEU A N 1
ATOM 1482 C CA . LEU A 1 199 ? 12.161 -0.917 0.623 1.00 94.00 199 LEU A CA 1
ATOM 1483 C C . LEU A 1 199 ? 11.459 -2.266 0.707 1.00 94.00 199 LEU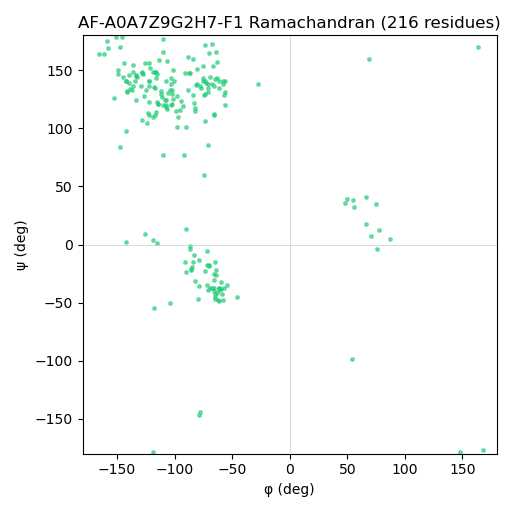 A C 1
ATOM 1485 O O . LEU A 1 199 ? 12.059 -3.271 1.086 1.00 94.00 199 LEU A O 1
ATOM 1489 N N . PHE A 1 200 ? 10.199 -2.282 0.295 1.00 95.06 200 PHE A N 1
ATOM 1490 C CA . PHE A 1 200 ? 9.365 -3.475 0.254 1.00 95.06 200 PHE A CA 1
ATOM 1491 C C . PHE A 1 200 ? 8.650 -3.545 -1.084 1.00 95.06 200 PHE A C 1
ATOM 1493 O O . PHE A 1 200 ? 8.308 -2.516 -1.662 1.00 95.06 200 PHE A O 1
ATOM 1500 N N . ILE A 1 201 ? 8.433 -4.755 -1.594 1.00 95.50 201 ILE A N 1
ATOM 1501 C CA . ILE A 1 201 ? 7.633 -4.930 -2.803 1.00 95.50 201 ILE A CA 1
ATOM 1502 C C . ILE A 1 201 ? 6.164 -4.653 -2.482 1.00 95.50 201 ILE A C 1
ATOM 1504 O O . ILE A 1 201 ? 5.653 -5.135 -1.473 1.00 95.50 201 ILE A O 1
ATOM 1508 N N . ALA A 1 202 ? 5.493 -3.882 -3.334 1.00 95.69 202 ALA A N 1
ATOM 1509 C CA . ALA A 1 202 ? 4.076 -3.603 -3.169 1.00 95.69 202 ALA A CA 1
ATOM 1510 C C . ALA A 1 202 ? 3.244 -4.879 -3.386 1.00 95.69 202 ALA A C 1
ATOM 1512 O O . ALA A 1 202 ? 3.507 -5.659 -4.311 1.00 95.69 202 ALA A O 1
ATOM 1513 N N . SER A 1 203 ? 2.238 -5.089 -2.542 1.00 92.31 203 SER A N 1
ATOM 1514 C CA . SER A 1 203 ? 1.306 -6.216 -2.614 1.00 92.31 203 SER A CA 1
ATOM 1515 C C . SER A 1 203 ? 0.105 -5.907 -3.506 1.00 92.31 203 SER A C 1
ATOM 1517 O O . SER A 1 203 ? -0.175 -4.757 -3.839 1.00 92.31 203 SER A O 1
ATOM 1519 N N . CYS A 1 204 ? -0.591 -6.950 -3.943 1.00 89.31 204 CYS A N 1
ATOM 1520 C CA . CYS A 1 204 ? -1.902 -6.853 -4.584 1.00 89.31 204 CYS A CA 1
ATOM 1521 C C . CYS A 1 204 ? -2.657 -8.157 -4.333 1.00 89.31 204 CYS A C 1
ATOM 1523 O O . CYS A 1 204 ? -2.124 -9.228 -4.626 1.00 89.31 204 CYS A O 1
ATOM 1525 N N . ASP A 1 205 ? -3.872 -8.098 -3.793 1.00 85.44 205 ASP A N 1
ATOM 1526 C CA . ASP A 1 205 ? -4.633 -9.314 -3.513 1.00 85.44 205 ASP A CA 1
ATOM 1527 C C . ASP A 1 205 ? -5.176 -9.964 -4.790 1.00 85.44 205 ASP A C 1
ATOM 1529 O O . ASP A 1 205 ? -5.109 -9.419 -5.894 1.00 85.44 205 ASP A O 1
ATOM 1533 N N . THR A 1 206 ? -5.733 -11.170 -4.644 1.00 83.31 206 THR A N 1
ATOM 1534 C CA . THR A 1 206 ? -6.243 -12.000 -5.751 1.00 83.31 206 THR A CA 1
ATOM 1535 C C . THR A 1 206 ? -7.107 -11.216 -6.746 1.00 83.31 206 THR A C 1
ATOM 1537 O O . THR A 1 206 ? -6.947 -11.374 -7.956 1.00 83.31 206 THR A O 1
ATOM 1540 N N . ALA A 1 207 ? -8.025 -10.386 -6.240 1.00 83.25 207 ALA A N 1
ATOM 1541 C CA . ALA A 1 207 ? -8.976 -9.625 -7.049 1.00 83.25 207 ALA A CA 1
ATOM 1542 C C . ALA A 1 207 ? -8.466 -8.229 -7.438 1.00 83.25 207 ALA A C 1
ATOM 1544 O O . ALA A 1 207 ? -9.022 -7.609 -8.352 1.00 83.25 207 ALA A O 1
ATOM 1545 N N . ASP A 1 208 ? -7.410 -7.745 -6.785 1.00 88.00 208 ASP A N 1
ATOM 1546 C CA . ASP A 1 208 ? -6.889 -6.413 -7.034 1.00 88.00 208 ASP A CA 1
ATOM 1547 C C . ASP A 1 208 ? -6.181 -6.358 -8.376 1.00 88.00 208 ASP A C 1
ATOM 1549 O O . ASP A 1 208 ? -5.415 -7.249 -8.755 1.00 88.00 208 ASP A O 1
ATOM 1553 N N . ARG A 1 209 ? -6.414 -5.261 -9.093 1.00 91.69 209 ARG A N 1
ATOM 1554 C CA . ARG A 1 209 ? -5.655 -4.925 -10.292 1.00 91.69 209 ARG A CA 1
ATOM 1555 C C . ARG A 1 209 ? -4.657 -3.839 -9.972 1.00 91.69 209 ARG A C 1
ATOM 1557 O O . ARG A 1 209 ? -4.991 -2.845 -9.335 1.00 91.69 209 ARG A O 1
ATOM 1564 N N . TRP A 1 210 ? -3.466 -4.003 -10.519 1.00 95.88 210 TRP A N 1
ATOM 1565 C CA . TRP A 1 210 ? -2.448 -2.971 -10.526 1.00 95.88 210 TRP A CA 1
ATOM 1566 C C . TRP A 1 210 ? -2.032 -2.662 -11.962 1.00 95.88 210 TRP A C 1
ATOM 1568 O O . TRP A 1 210 ? -2.208 -3.475 -12.885 1.00 95.88 210 TRP A O 1
ATOM 1578 N N . SER A 1 211 ? -1.503 -1.462 -12.180 1.00 97.06 211 SER A N 1
ATOM 1579 C CA . SER A 1 211 ? -0.918 -1.098 -13.460 1.00 97.06 211 SER A CA 1
ATOM 1580 C C . SER A 1 211 ? 0.228 -0.103 -13.360 1.00 97.06 211 SER A C 1
ATOM 1582 O O . SER A 1 211 ? 0.269 0.746 -12.473 1.00 97.06 211 SER A O 1
ATOM 1584 N N . VAL A 1 212 ? 1.142 -0.207 -14.322 1.00 97.31 212 VAL A N 1
ATOM 1585 C CA . VAL A 1 212 ? 2.244 0.730 -14.554 1.00 97.31 212 VAL A CA 1
ATOM 1586 C C . VAL A 1 212 ? 2.168 1.173 -16.009 1.00 97.31 212 VAL A C 1
ATOM 1588 O O . VAL A 1 212 ? 2.102 0.345 -16.921 1.00 97.31 212 VAL A O 1
ATOM 1591 N N . THR A 1 213 ? 2.169 2.482 -16.236 1.00 97.31 213 THR A N 1
ATOM 1592 C CA . THR A 1 213 ? 2.162 3.063 -17.579 1.00 97.31 213 THR A CA 1
ATOM 1593 C C . THR A 1 213 ? 3.558 3.556 -17.919 1.00 97.31 213 THR A C 1
ATOM 1595 O O . THR A 1 213 ? 4.103 4.436 -17.252 1.00 97.31 213 THR A O 1
ATOM 1598 N N . LEU A 1 214 ? 4.120 2.997 -18.984 1.00 95.69 214 LEU A N 1
ATOM 1599 C CA . LEU A 1 214 ? 5.462 3.276 -19.471 1.00 95.69 214 LEU A CA 1
ATOM 1600 C C . LEU A 1 214 ? 5.394 3.916 -20.854 1.00 95.69 214 LEU A C 1
ATOM 1602 O O . LEU A 1 214 ? 4.592 3.525 -21.706 1.00 95.69 214 LEU A O 1
ATOM 1606 N N . ARG A 1 215 ? 6.290 4.860 -21.121 1.00 94.88 215 ARG A N 1
ATOM 1607 C CA . ARG A 1 215 ? 6.623 5.254 -22.489 1.00 94.88 215 ARG A CA 1
ATOM 1608 C C . ARG A 1 215 ? 7.842 4.457 -22.928 1.00 94.88 215 ARG A C 1
ATOM 1610 O O . ARG A 1 215 ? 8.889 4.543 -22.300 1.00 94.88 215 ARG A O 1
ATOM 1617 N N . ILE A 1 216 ? 7.703 3.738 -24.036 1.00 91.88 216 ILE A N 1
ATOM 1618 C CA . ILE A 1 216 ? 8.797 3.040 -24.718 1.00 91.88 216 ILE A CA 1
ATOM 1619 C C . ILE A 1 216 ? 9.085 3.790 -26.018 1.00 91.88 216 ILE A C 1
ATOM 1621 O O . ILE A 1 216 ? 8.161 4.039 -26.806 1.00 91.88 216 ILE A O 1
ATOM 1625 N N . ALA A 1 217 ? 10.330 4.208 -26.227 1.00 86.94 217 ALA A N 1
ATOM 1626 C CA . ALA A 1 217 ? 10.748 4.840 -27.479 1.00 86.94 217 ALA A CA 1
ATOM 1627 C C . ALA A 1 217 ? 11.506 3.841 -28.355 1.00 86.94 217 ALA A C 1
ATOM 1629 O O . ALA A 1 217 ? 12.172 2.962 -27.820 1.00 86.94 217 ALA A O 1
ATOM 1630 N N . ASN A 1 218 ? 11.403 4.025 -29.670 1.00 74.81 218 ASN A N 1
ATOM 1631 C CA . ASN A 1 218 ? 12.214 3.371 -30.698 1.00 74.81 218 ASN A CA 1
ATOM 1632 C C . ASN A 1 218 ? 13.106 4.417 -31.363 1.00 74.81 218 ASN A C 1
ATOM 1634 O O . ASN A 1 218 ? 12.774 5.619 -31.218 1.00 74.81 218 ASN A O 1
#

Mean predicted aligned error: 5.02 Å

Secondary structure (DSSP, 8-state):
-EEEEEEEHHHHTSBSEEEEE--TT--EEEEEEEE--TTSS--B--EEEEEEETTEEEEE--BSSHHHHHHHHHT-BSSSB-EEEEEETTEEEEEE-SS-EEE-HHHHHHHT-S-SEE-TT-EEEEE--HHHH--EEEEEEEEESSB---EETTEE-SEEEEESSSEEE-SS-PEEEBSS--SEEEEEEEEEETTT--EEEPB--TT-EEEEEEEEE-

Foldseek 3Di:
DKDKDKDACQVVVQFQKDKDFDDWPWFFKWFWKKAFPQLQAWQAAKAFQFKAWPNDRDIRHTTSHPVRVQVVLQPDPPPPGQWDWDDDPQKIKIFGAQTKMAGDPVNCVLQVWPDRIAHHRGMTMGGHPRVVRGQWQWKWKFKPAQWQADDDPNGGGRTRFIGRHNTDTGPDTDIITHPDTDRMIMIWMWTAGPPPRDIDTTGGDRGIMIITMMDTHD

Sequence (218 aa):
MILKVSKSGADTGFMCRTTVPVPFGSLGVQLLSIDLPSNAGTYSPAFSGAVTANGNVVAIPAQGSLEDLIDYLNGIDAPNRALFVYLHDNELEICSGPYAVVFSGDLVAYFGLPSANLAANDCTNVTLHREKMNPVAEYIVDVTAPIDGVFHDGAFTETIGFVKGPKGLSSDSHFFRFTNTPAIIRVAVYYRMKANGALFIASCDTADRWSVTLRIAN

Solvent-accessible surface area (backbone atoms only — not comparable to full-atom values): 11154 Å² total; per-residue (Å²): 88,81,46,75,48,72,48,39,6,62,80,35,77,38,30,46,41,50,75,45,78,46,62,81,67,37,46,28,42,24,39,48,32,40,41,44,45,78,50,19,47,68,35,44,72,60,36,80,52,26,39,32,26,74,91,39,70,40,62,42,71,59,23,30,23,71,65,55,44,43,52,50,49,41,61,37,68,37,90,58,56,40,34,49,58,48,79,55,97,47,37,40,38,43,24,30,25,93,38,44,35,37,44,22,72,68,54,24,63,71,58,58,48,96,55,48,65,41,54,51,67,31,73,50,76,32,76,51,60,63,81,74,55,47,43,54,56,31,30,37,37,33,42,56,53,56,48,60,34,48,76,54,100,90,40,66,35,46,36,43,33,36,21,74,47,55,55,44,54,35,79,42,67,50,80,35,50,39,80,50,73,49,58,52,36,34,43,36,34,31,33,27,32,63,90,77,62,53,77,43,76,20,37,28,52,65,86,34,55,35,34,41,34,31,39,40,42,107